Protein AF-A0AB34KBL9-F1 (afdb_monomer_lite)

Radius of gyration: 24.22 Å; chains: 1; bounding box: 70×71×69 Å

Foldseek 3Di:
DDDDDDDDDDPPPPPPPPPPPPDPDPDDPLDLDDLVLPDDLVNQLVVVLVLCVVLVNNVCSDPVNQVCCCPQVVPSHLVVLLCQLVDPSVVVSVQDSVNSVSSNQSSLLVSVLVLLQPQADPVPSHRPSPRSVLSVQCVVVPNSHLQSLLVQAQVCCVSSVHHRVVSNSSNLSSLLSSQLSVLSCLLCVQADPVRDRVRNPPVNVVQVSVQCVVQVHRDLVCLLVDCDTPSDPSVVSVSSNPGPVSVVVVVVVVD

Organism: Prymnesium parvum (NCBI:txid97485)

Secondary structure (DSSP, 8-state):
--------------------------S-----S--TTT--HHHHHHHHHHHHHHTT-GGG-SHHHHHHHHHHH---SHHHHTTTTTSSGGGGGT--HHHHHHHHHHHHHHHHHHHHHHSPBTTTTB---SGGGGHHHHHHTT--SHHHHHT--TTHHHHHTS-HHHHHHHHHHHHHHHHHHHHHHHHHH---TTS--TT-SHHHHHHHHHHHHHTT--SHHHHHH-S--TTS-HHHHHHHHT-HHHHHHHHHH--

pLDDT: mean 81.31, std 21.31, range [26.02, 96.44]

Structure (mmCIF, N/CA/C/O backbone):
data_AF-A0AB34KBL9-F1
#
_entry.id   AF-A0AB34KBL9-F1
#
loop_
_atom_site.group_PDB
_atom_site.id
_atom_site.type_symbol
_atom_site.label_atom_id
_atom_site.label_alt_id
_atom_site.label_comp_id
_atom_site.label_asym_id
_atom_site.label_entity_id
_atom_site.label_seq_id
_atom_site.pdbx_PDB_ins_code
_atom_site.Cartn_x
_atom_site.Cartn_y
_atom_site.Cartn_z
_atom_site.occupancy
_atom_site.B_iso_or_equiv
_atom_site.auth_seq_id
_atom_site.auth_comp_id
_atom_site.auth_asym_id
_atom_site.auth_atom_id
_atom_site.pdbx_PDB_model_num
ATOM 1 N N . MET A 1 1 ? -49.867 -49.743 46.408 1.00 34.78 1 MET A N 1
ATOM 2 C CA . MET A 1 1 ? -48.626 -50.545 46.353 1.00 34.78 1 MET A CA 1
ATOM 3 C C . MET A 1 1 ? -47.794 -50.065 45.177 1.00 34.78 1 MET A C 1
ATOM 5 O O . MET A 1 1 ? -48.334 -49.981 44.088 1.00 34.78 1 MET A O 1
ATOM 9 N N . ARG A 1 2 ? -46.511 -49.794 45.451 1.00 34.84 2 ARG A N 1
ATOM 10 C CA . ARG A 1 2 ? -45.366 -49.676 44.528 1.00 34.84 2 ARG A CA 1
ATOM 11 C C . ARG A 1 2 ? -45.350 -48.498 43.539 1.00 34.84 2 ARG A C 1
ATOM 13 O O . ARG A 1 2 ? -45.859 -48.548 42.431 1.00 34.84 2 ARG A O 1
ATOM 20 N N . THR A 1 3 ? -44.660 -47.469 44.024 1.00 43.50 3 THR A N 1
ATOM 21 C CA . THR A 1 3 ? -43.768 -46.532 43.328 1.00 43.50 3 THR A CA 1
ATOM 22 C C . THR A 1 3 ? -43.028 -47.115 42.122 1.00 43.50 3 THR A C 1
ATOM 24 O O . THR A 1 3 ? -42.559 -48.249 42.204 1.00 43.50 3 THR A O 1
ATOM 27 N N . CYS A 1 4 ? -42.761 -46.276 41.116 1.00 30.84 4 CYS A N 1
ATOM 28 C CA . CYS A 1 4 ? -41.424 -46.181 40.516 1.00 30.84 4 CYS A CA 1
ATOM 29 C C . CYS A 1 4 ? -41.226 -44.855 39.756 1.00 30.84 4 CYS A C 1
ATOM 31 O O . CYS A 1 4 ? -41.792 -44.637 38.690 1.00 30.84 4 CYS A O 1
ATOM 33 N N . SER A 1 5 ? -40.394 -43.995 40.349 1.00 35.19 5 SER A N 1
ATOM 34 C CA . SER A 1 5 ? -39.674 -42.871 39.741 1.00 35.19 5 SER A CA 1
ATOM 35 C C . SER A 1 5 ? -38.776 -43.311 38.586 1.00 35.19 5 SER A C 1
ATOM 37 O O . SER A 1 5 ? -38.038 -44.273 38.766 1.00 35.19 5 SER A O 1
ATOM 39 N N . TRP A 1 6 ? -38.740 -42.537 37.499 1.00 30.77 6 TRP A N 1
ATOM 40 C CA . TRP A 1 6 ? -37.615 -42.435 36.548 1.00 30.77 6 TRP A CA 1
ATOM 41 C C . TRP A 1 6 ? -37.582 -40.979 36.037 1.00 30.77 6 TRP A C 1
ATOM 43 O O . TRP A 1 6 ? -38.491 -40.551 35.338 1.00 30.77 6 TRP A O 1
ATOM 53 N N . VAL A 1 7 ? -36.826 -40.094 36.697 1.00 37.38 7 VAL A N 1
ATOM 54 C CA . VAL A 1 7 ? -35.471 -39.624 36.328 1.00 37.38 7 VAL A CA 1
ATOM 55 C C . VAL A 1 7 ? -35.402 -39.007 34.925 1.00 37.38 7 VAL A C 1
ATOM 57 O O . VAL A 1 7 ? -35.458 -39.701 33.915 1.00 37.38 7 VAL A O 1
ATOM 60 N N . LEU A 1 8 ? -35.240 -37.677 34.919 1.00 33.22 8 LEU A N 1
ATOM 61 C CA . LEU A 1 8 ? -34.829 -36.853 33.786 1.00 33.22 8 LEU A CA 1
ATOM 62 C C . LEU A 1 8 ? -33.490 -37.327 33.207 1.00 33.22 8 LEU A C 1
ATOM 64 O O . LEU A 1 8 ? -32.522 -37.506 33.943 1.00 33.22 8 LEU A O 1
ATOM 68 N N . LEU A 1 9 ? -33.409 -37.365 31.880 1.00 32.12 9 LEU A N 1
ATOM 69 C CA . LEU A 1 9 ? -32.157 -37.279 31.134 1.00 32.12 9 LEU A CA 1
ATOM 70 C C . LEU A 1 9 ? -32.364 -36.255 30.012 1.00 32.12 9 LEU A C 1
ATOM 72 O O . LEU A 1 9 ? -32.797 -36.575 28.909 1.00 32.12 9 LEU A O 1
ATOM 76 N N . LEU A 1 10 ? -32.113 -34.987 30.347 1.00 35.03 10 LEU A N 1
ATOM 77 C CA . LEU A 1 10 ? -31.891 -33.918 29.377 1.00 35.03 10 LEU A CA 1
ATOM 78 C C . LEU A 1 10 ? -30.539 -34.197 28.716 1.00 35.03 10 LEU A C 1
ATOM 80 O O . LEU A 1 10 ? -29.490 -33.932 29.297 1.00 35.03 10 LEU A O 1
ATOM 84 N N . ALA A 1 11 ? -30.568 -34.776 27.519 1.00 32.31 11 ALA A N 1
ATOM 85 C CA . ALA A 1 11 ? -29.409 -34.806 26.647 1.00 32.31 11 ALA A CA 1
ATOM 86 C C . ALA A 1 11 ? -29.200 -33.389 26.096 1.00 32.31 11 ALA A C 1
ATOM 88 O O . ALA A 1 11 ? -29.867 -32.963 25.155 1.00 32.31 11 ALA A O 1
ATOM 89 N N . SER A 1 12 ? -28.292 -32.641 26.717 1.00 33.47 12 SER A N 1
ATOM 90 C CA . SER A 1 12 ? -27.685 -31.451 26.137 1.00 33.47 12 SER A CA 1
ATOM 91 C C . SER A 1 12 ? -26.901 -31.877 24.895 1.00 33.47 12 SER A C 1
ATOM 93 O O . SER A 1 12 ? -25.769 -32.351 24.978 1.00 33.47 12 SER A O 1
ATOM 95 N N . VAL A 1 13 ? -27.523 -31.733 23.723 1.00 32.31 13 VAL A N 1
ATOM 96 C CA . VAL A 1 13 ? -26.808 -31.750 22.447 1.00 32.31 13 VAL A CA 1
ATOM 97 C C . VAL A 1 13 ? -25.932 -30.504 22.438 1.00 32.31 13 VAL A C 1
ATOM 99 O O . VAL A 1 13 ? -26.390 -29.402 22.149 1.00 32.31 13 VAL A O 1
ATOM 102 N N . GLY A 1 14 ? -24.671 -30.684 22.827 1.00 27.73 14 GLY A N 1
ATOM 103 C CA . GLY A 1 14 ? -23.624 -29.715 22.565 1.00 27.73 14 GLY A CA 1
ATOM 104 C C . GLY A 1 14 ? -23.528 -29.541 21.058 1.00 27.73 14 GLY A C 1
ATOM 105 O O . GLY A 1 14 ? -23.047 -30.429 20.353 1.00 27.73 14 GLY A O 1
ATOM 106 N N . ILE A 1 15 ? -24.018 -28.408 20.560 1.00 32.34 15 ILE A N 1
ATOM 107 C CA . ILE A 1 15 ? -23.672 -27.930 19.230 1.00 32.34 15 ILE A CA 1
ATOM 108 C C . ILE A 1 15 ? -22.189 -27.588 19.320 1.00 32.34 15 ILE A C 1
ATOM 110 O O . ILE A 1 15 ? -21.800 -26.513 19.767 1.00 32.34 15 ILE A O 1
ATOM 114 N N . ALA A 1 16 ? -21.350 -28.558 18.965 1.00 29.14 16 ALA A N 1
ATOM 115 C CA . ALA A 1 16 ? -19.968 -28.299 18.634 1.00 29.14 16 ALA A CA 1
ATOM 116 C C . ALA A 1 16 ? -19.994 -27.370 17.419 1.00 29.14 16 ALA A C 1
ATOM 118 O O . ALA A 1 16 ? -20.207 -27.816 16.289 1.00 29.14 16 ALA A O 1
ATOM 119 N N . VAL A 1 17 ? -19.831 -26.071 17.667 1.00 30.00 17 VAL A N 1
ATOM 120 C CA . VAL A 1 17 ? -19.491 -25.098 16.635 1.00 30.00 17 VAL A CA 1
ATOM 121 C C . VAL A 1 17 ? -18.130 -25.534 16.112 1.00 30.00 17 VAL A C 1
ATOM 123 O O . VAL A 1 17 ? -17.086 -25.205 16.675 1.00 30.00 17 VAL A O 1
ATOM 126 N N . LYS A 1 18 ? -18.138 -26.363 15.063 1.00 26.47 18 LYS A N 1
ATOM 127 C CA . LYS A 1 18 ? -16.964 -26.550 14.222 1.00 26.47 18 LYS A CA 1
ATOM 128 C C . LYS A 1 18 ? -16.619 -25.159 13.720 1.00 26.47 18 LYS A C 1
ATOM 130 O O . LYS A 1 18 ? -17.298 -24.650 12.833 1.00 26.47 18 LYS A O 1
ATOM 135 N N . HIS A 1 19 ? -15.591 -24.563 14.317 1.00 27.14 19 HIS A N 1
ATOM 136 C CA . HIS A 1 19 ? -14.862 -23.466 13.714 1.00 27.14 19 HIS A CA 1
ATOM 137 C C . HIS A 1 19 ? -14.397 -23.981 12.359 1.00 27.14 19 HIS A C 1
ATOM 139 O O . HIS A 1 19 ? -13.454 -24.770 12.246 1.00 27.14 19 HIS A O 1
ATOM 145 N N . VAL A 1 20 ? -15.149 -23.619 11.327 1.00 28.84 20 VAL A N 1
ATOM 146 C CA . VAL A 1 20 ? -14.685 -23.715 9.959 1.00 28.84 20 VAL A CA 1
ATOM 147 C C . VAL A 1 20 ? -13.552 -22.704 9.901 1.00 28.84 20 VAL A C 1
ATOM 149 O O . VAL A 1 20 ? -13.797 -21.517 9.736 1.00 28.84 20 VAL A O 1
ATOM 152 N N . ARG A 1 21 ? -12.311 -23.173 10.092 1.00 31.70 21 ARG A N 1
ATOM 153 C CA . ARG A 1 21 ? -11.134 -22.471 9.580 1.00 31.70 21 ARG A CA 1
ATOM 154 C C . ARG A 1 21 ? -11.393 -22.302 8.091 1.00 31.70 21 ARG A C 1
ATOM 156 O O . ARG A 1 21 ? -11.254 -23.262 7.329 1.00 31.70 21 ARG A O 1
ATOM 163 N N . LYS A 1 22 ? -11.897 -21.131 7.704 1.00 32.72 22 LYS A N 1
ATOM 164 C CA . LYS A 1 22 ? -12.059 -20.793 6.300 1.00 32.72 22 LYS A CA 1
ATOM 165 C C . LYS A 1 22 ? -10.672 -20.804 5.678 1.00 32.72 22 LYS A C 1
ATOM 167 O O . LYS A 1 22 ? -9.689 -20.369 6.275 1.00 32.72 22 LYS A O 1
ATOM 172 N N . ALA A 1 23 ? -10.619 -21.419 4.505 1.00 26.88 23 ALA A N 1
ATOM 173 C CA . ALA A 1 23 ? -9.447 -21.449 3.665 1.00 26.88 23 ALA A CA 1
ATOM 174 C C . ALA A 1 23 ? -8.949 -20.017 3.452 1.00 26.88 23 ALA A C 1
ATOM 176 O O . ALA A 1 23 ? -9.753 -19.119 3.205 1.00 26.88 23 ALA A O 1
ATOM 177 N N . LYS A 1 24 ? -7.629 -19.846 3.560 1.00 30.05 24 LYS A N 1
ATOM 178 C CA . LYS A 1 24 ? -6.919 -18.638 3.147 1.00 30.05 24 LYS A CA 1
ATOM 179 C C . LYS A 1 24 ? -7.466 -18.195 1.793 1.00 30.05 24 LYS A C 1
ATOM 181 O O . LYS A 1 24 ? -7.465 -19.000 0.858 1.00 30.05 24 LYS A O 1
ATOM 186 N N . ASN A 1 25 ? -7.915 -16.946 1.698 1.00 26.02 25 ASN A N 1
ATOM 187 C CA . ASN A 1 25 ? -8.066 -16.287 0.411 1.00 26.02 25 ASN A CA 1
ATOM 188 C C . ASN A 1 25 ? -6.751 -16.488 -0.354 1.00 26.02 25 ASN A C 1
ATOM 190 O O . ASN A 1 25 ? -5.689 -16.081 0.101 1.00 26.02 25 ASN A O 1
ATOM 194 N N . THR A 1 26 ? -6.813 -17.168 -1.496 1.00 28.64 26 THR A N 1
ATOM 195 C CA . THR A 1 26 ? -5.703 -17.297 -2.451 1.00 28.64 26 THR A CA 1
ATOM 196 C C . THR A 1 26 ? -5.618 -16.067 -3.360 1.00 28.64 26 THR A C 1
ATOM 198 O O . THR A 1 26 ? -5.235 -16.185 -4.523 1.00 28.64 26 THR A O 1
ATOM 201 N N . GLY A 1 27 ? -6.031 -14.903 -2.852 1.00 26.42 27 GLY A N 1
ATOM 202 C CA . GLY A 1 27 ? -5.688 -13.618 -3.443 1.00 26.42 27 GLY A CA 1
ATOM 203 C C . GLY A 1 27 ? -4.234 -13.339 -3.100 1.00 26.42 27 GLY A C 1
ATOM 204 O O . GLY A 1 27 ? -3.810 -13.590 -1.971 1.00 26.42 27 GLY A O 1
ATOM 205 N N . VAL A 1 28 ? -3.450 -12.911 -4.084 1.00 34.31 28 VAL A N 1
ATOM 206 C CA . VAL A 1 28 ? -2.124 -12.348 -3.820 1.00 34.31 28 VAL A CA 1
ATOM 207 C C . VAL A 1 28 ? -2.338 -11.235 -2.787 1.00 34.31 28 VAL A C 1
ATOM 209 O O . VAL A 1 28 ? -3.186 -10.382 -3.037 1.00 34.31 28 VAL A O 1
ATOM 212 N N . PRO A 1 29 ? -1.692 -11.273 -1.609 1.00 37.59 29 PRO A N 1
ATOM 213 C CA . PRO A 1 29 ? -1.852 -10.202 -0.642 1.00 37.59 29 PRO A CA 1
ATOM 214 C C . PRO A 1 29 ? -1.307 -8.924 -1.281 1.00 37.59 29 PRO A C 1
ATOM 216 O O . PRO A 1 29 ? -0.119 -8.859 -1.608 1.00 37.59 29 PRO A O 1
ATOM 219 N N . VAL A 1 30 ? -2.183 -7.945 -1.511 1.00 39.62 30 VAL A N 1
ATOM 220 C CA . VAL A 1 30 ? -1.791 -6.594 -1.913 1.00 39.62 30 VAL A CA 1
ATOM 221 C C . VAL A 1 30 ? -1.167 -5.961 -0.674 1.00 39.62 30 VAL A C 1
ATOM 223 O O . VAL A 1 30 ? -1.837 -5.448 0.214 1.00 39.62 30 VAL A O 1
ATOM 226 N N . GLN A 1 31 ? 0.141 -6.172 -0.534 1.00 45.41 31 GLN A N 1
ATOM 227 C CA . GLN A 1 31 ? 0.923 -5.674 0.585 1.00 45.41 31 GLN A CA 1
ATOM 228 C C . GLN A 1 31 ? 1.239 -4.200 0.350 1.00 45.41 31 GLN A C 1
ATOM 230 O O . GLN A 1 31 ? 2.117 -3.855 -0.448 1.00 45.41 31 GLN A O 1
ATOM 235 N N . GLY A 1 32 ? 0.554 -3.353 1.124 1.00 39.84 32 GLY A N 1
ATOM 236 C CA . GLY A 1 32 ? 1.103 -2.096 1.609 1.00 39.84 32 GLY A CA 1
ATOM 237 C C . GLY A 1 32 ? 2.524 -2.318 2.133 1.00 39.84 32 GLY A C 1
ATOM 238 O O . GLY A 1 32 ? 2.900 -3.398 2.583 1.00 39.84 32 GLY A O 1
ATOM 239 N N . LEU A 1 33 ? 3.360 -1.310 1.940 1.00 41.78 33 LEU A N 1
ATOM 240 C CA . LEU A 1 33 ? 4.817 -1.374 1.882 1.00 41.78 33 LEU A CA 1
ATOM 241 C C . LEU A 1 33 ? 5.476 -1.579 3.263 1.00 41.78 33 LEU A C 1
ATOM 243 O O . LEU A 1 33 ? 6.330 -0.792 3.663 1.00 41.78 33 LEU A O 1
ATOM 247 N N . HIS A 1 34 ? 5.121 -2.645 3.979 1.00 40.31 34 HIS A N 1
ATOM 248 C CA . HIS A 1 34 ? 6.022 -3.254 4.944 1.00 40.31 34 HIS A CA 1
ATOM 249 C C . HIS A 1 34 ? 6.969 -4.182 4.195 1.00 40.31 34 HIS A C 1
ATOM 251 O O . HIS A 1 34 ? 6.577 -4.950 3.323 1.00 40.31 34 HIS A O 1
ATOM 257 N N . ASP A 1 35 ? 8.255 -4.068 4.497 1.00 40.91 35 ASP A N 1
ATOM 258 C CA . ASP A 1 35 ? 9.280 -5.007 4.069 1.00 40.91 35 ASP A CA 1
ATOM 259 C C . ASP A 1 35 ? 9.216 -6.161 5.093 1.00 40.91 35 ASP A C 1
ATOM 261 O O . ASP A 1 35 ? 9.874 -6.060 6.135 1.00 40.91 35 ASP A O 1
ATOM 265 N N . PRO A 1 36 ? 8.429 -7.247 4.884 1.00 39.62 36 PRO A N 1
ATOM 266 C CA . PRO A 1 36 ? 8.267 -8.315 5.885 1.00 39.62 36 PRO A CA 1
ATOM 267 C C . PRO A 1 36 ? 9.595 -9.022 6.195 1.00 39.62 36 PRO A C 1
ATOM 269 O O . PRO A 1 36 ? 9.693 -9.841 7.104 1.00 39.62 36 PRO A O 1
ATOM 272 N N . ALA A 1 37 ? 10.640 -8.730 5.415 1.00 37.97 37 ALA A N 1
ATOM 273 C CA . ALA A 1 37 ? 11.992 -9.201 5.633 1.00 37.97 37 ALA A CA 1
ATOM 274 C C . ALA A 1 37 ? 12.761 -8.424 6.723 1.00 37.97 37 ALA A C 1
ATOM 276 O O . ALA A 1 37 ? 13.826 -8.897 7.118 1.00 37.97 37 ALA A O 1
ATOM 277 N N . ASN A 1 38 ? 12.277 -7.261 7.187 1.00 40.34 38 ASN A N 1
ATOM 278 C CA . ASN A 1 38 ? 13.014 -6.387 8.114 1.00 40.34 38 ASN A CA 1
ATOM 279 C C . ASN A 1 38 ? 12.218 -5.848 9.305 1.00 40.34 38 ASN A C 1
ATOM 281 O O . ASN A 1 38 ? 12.865 -5.451 10.273 1.00 40.34 38 ASN A O 1
ATOM 285 N N . ALA A 1 39 ? 10.886 -5.834 9.275 1.00 41.62 39 ALA A N 1
ATOM 286 C CA . ALA A 1 39 ? 10.140 -5.471 10.469 1.00 41.62 39 ALA A CA 1
ATOM 287 C C . ALA A 1 39 ? 10.314 -6.573 11.520 1.00 41.62 39 ALA A C 1
ATOM 289 O O . ALA A 1 39 ? 9.810 -7.690 11.387 1.00 41.62 39 ALA A O 1
ATOM 290 N N . SER A 1 40 ? 11.103 -6.296 12.559 1.00 50.44 40 SER A N 1
ATOM 291 C CA . SER A 1 40 ? 10.957 -7.078 13.782 1.00 50.44 40 SER A CA 1
ATOM 292 C C . SER A 1 40 ? 9.546 -6.828 14.319 1.00 50.44 40 SER A C 1
ATOM 294 O O . SER A 1 40 ? 9.100 -5.687 14.212 1.00 50.44 40 SER A O 1
ATOM 296 N N . PRO A 1 41 ? 8.892 -7.810 14.962 1.00 57.12 41 PRO A N 1
ATOM 297 C CA . PRO A 1 41 ? 7.595 -7.608 15.619 1.00 57.12 41 PRO A CA 1
ATOM 298 C C . PRO A 1 41 ? 7.541 -6.329 16.476 1.00 57.12 41 PRO A C 1
ATOM 300 O O . PRO A 1 41 ? 6.517 -5.663 16.559 1.00 57.12 41 PRO A O 1
ATOM 303 N N . ASP A 1 42 ? 8.682 -5.925 17.042 1.00 70.69 42 ASP A N 1
ATOM 304 C CA . ASP A 1 42 ? 8.822 -4.705 17.834 1.00 70.69 42 ASP A CA 1
ATOM 305 C C . ASP A 1 42 ? 8.653 -3.393 17.028 1.00 70.69 42 ASP A C 1
ATOM 307 O O . ASP A 1 42 ? 8.189 -2.402 17.587 1.00 70.69 42 ASP A O 1
ATOM 311 N N . GLU A 1 43 ? 9.011 -3.341 15.738 1.00 75.88 43 GLU A N 1
ATOM 312 C CA . GLU A 1 43 ? 8.905 -2.116 14.920 1.00 75.88 43 GLU A CA 1
ATOM 313 C C . GLU A 1 43 ? 7.457 -1.832 14.507 1.00 75.88 43 GLU A C 1
ATOM 315 O O . GLU A 1 43 ? 7.001 -0.695 14.661 1.00 75.88 43 GLU A O 1
ATOM 320 N N . ASP A 1 44 ? 6.724 -2.857 14.071 1.00 75.25 44 ASP A N 1
ATOM 321 C CA . ASP A 1 44 ? 5.323 -2.739 13.640 1.00 75.25 44 ASP A CA 1
ATOM 322 C C . ASP A 1 44 ? 4.421 -2.412 14.828 1.00 75.25 44 ASP A C 1
ATOM 324 O O . ASP A 1 44 ? 3.615 -1.479 14.779 1.00 75.25 44 ASP A O 1
ATOM 328 N N . GLN A 1 45 ? 4.659 -3.066 15.969 1.00 83.06 45 GLN A N 1
ATOM 329 C CA . GLN A 1 45 ? 3.982 -2.730 17.218 1.00 83.06 45 GLN A CA 1
ATOM 330 C C . GLN A 1 45 ? 4.273 -1.287 17.649 1.00 83.06 45 GLN A C 1
ATOM 332 O O . GLN A 1 45 ? 3.358 -0.560 18.039 1.00 83.06 45 GLN A O 1
ATOM 337 N N . MET A 1 46 ? 5.524 -0.820 17.555 1.00 87.38 46 MET A N 1
ATOM 338 C CA . MET A 1 46 ? 5.866 0.572 17.871 1.00 87.38 46 MET A CA 1
ATOM 339 C C . MET A 1 46 ? 5.234 1.578 16.904 1.00 87.38 46 MET A C 1
ATOM 341 O O . MET A 1 46 ? 4.923 2.708 17.297 1.00 87.38 46 MET A O 1
ATOM 345 N N . ASP A 1 47 ? 5.079 1.220 15.634 1.00 89.31 47 ASP A N 1
ATOM 346 C CA . ASP A 1 47 ? 4.389 2.047 14.653 1.00 89.31 47 ASP A CA 1
ATOM 347 C C . ASP A 1 47 ? 2.886 2.124 14.936 1.00 89.31 47 ASP A C 1
ATOM 349 O O . ASP A 1 47 ? 2.334 3.225 15.011 1.00 89.31 47 ASP A O 1
ATOM 353 N N . MET A 1 48 ? 2.260 0.989 15.250 1.00 90.62 48 MET A N 1
ATOM 354 C CA . MET A 1 48 ? 0.864 0.915 15.670 1.00 90.62 48 MET A CA 1
ATOM 355 C C . MET A 1 48 ? 0.603 1.715 16.957 1.00 90.62 48 MET A C 1
ATOM 357 O O . MET A 1 48 ? -0.351 2.490 17.001 1.00 90.62 48 MET A O 1
ATOM 361 N N . VAL A 1 49 ? 1.477 1.640 17.974 1.00 91.44 49 VAL A N 1
ATOM 362 C CA . VAL A 1 49 ? 1.382 2.503 19.175 1.00 91.44 49 VAL A CA 1
ATOM 363 C C . VAL A 1 49 ? 1.361 3.980 18.779 1.00 91.44 49 VAL A C 1
ATOM 365 O O . VAL A 1 49 ? 0.497 4.733 19.233 1.00 91.44 49 VAL A O 1
ATOM 368 N N . ARG A 1 50 ? 2.311 4.415 17.939 1.00 92.69 50 ARG A N 1
ATOM 369 C CA . ARG A 1 50 ? 2.413 5.821 17.515 1.00 92.69 50 ARG A CA 1
ATOM 370 C C . ARG A 1 50 ? 1.170 6.267 16.753 1.00 92.69 50 ARG A C 1
ATOM 372 O O . ARG A 1 50 ? 0.680 7.364 17.017 1.00 92.69 50 ARG A O 1
ATOM 379 N N . PHE A 1 51 ? 0.652 5.421 15.868 1.00 94.88 51 PHE A N 1
ATOM 380 C CA . PHE A 1 51 ? -0.594 5.657 15.146 1.00 94.88 51 PHE A CA 1
ATOM 381 C C . PHE A 1 51 ? -1.780 5.819 16.106 1.00 94.88 51 PHE A C 1
ATOM 383 O O . PHE A 1 51 ? -2.449 6.854 16.089 1.00 94.88 51 PHE A O 1
ATOM 390 N N . LEU A 1 52 ? -1.998 4.859 17.009 1.00 94.69 52 LEU A N 1
ATOM 391 C CA . LEU A 1 52 ? -3.109 4.905 17.963 1.00 94.69 52 LEU A CA 1
ATOM 392 C C . LEU A 1 52 ? -3.044 6.167 18.835 1.00 94.69 52 LEU A C 1
ATOM 394 O O . LEU A 1 52 ? -4.051 6.852 19.018 1.00 94.69 52 LEU A O 1
ATOM 398 N N . MET A 1 53 ? -1.853 6.541 19.309 1.00 93.75 53 MET A N 1
ATOM 399 C CA . MET A 1 53 ? -1.674 7.780 20.068 1.00 93.75 53 MET A CA 1
ATOM 400 C C . MET A 1 53 ? -1.962 9.037 19.238 1.00 93.75 53 MET A C 1
ATOM 402 O O . MET A 1 53 ? -2.637 9.945 19.716 1.00 93.75 53 MET A O 1
ATOM 406 N N . ALA A 1 54 ? -1.468 9.109 18.001 1.00 93.62 54 ALA A N 1
ATOM 407 C CA . ALA A 1 54 ? -1.642 10.281 17.142 1.00 93.62 54 ALA A CA 1
ATOM 408 C C . ALA A 1 54 ? -3.108 10.527 16.746 1.00 93.62 54 ALA A C 1
ATOM 410 O O . ALA A 1 54 ? -3.494 11.669 16.494 1.00 93.62 54 ALA A O 1
ATOM 411 N N . HIS A 1 55 ? -3.921 9.469 16.714 1.00 93.81 55 HIS A N 1
ATOM 412 C CA . HIS A 1 55 ? -5.312 9.511 16.265 1.00 93.81 55 HIS A CA 1
ATOM 413 C C . HIS A 1 55 ? -6.351 9.497 17.405 1.00 93.81 55 HIS A C 1
ATOM 415 O O . HIS A 1 55 ? -7.550 9.404 17.137 1.00 93.81 55 HIS A O 1
ATOM 421 N N . GLY A 1 56 ? -5.924 9.662 18.665 1.00 93.00 56 GLY A N 1
ATOM 422 C CA . GLY A 1 56 ? -6.827 9.775 19.822 1.00 93.00 56 GLY A CA 1
ATOM 423 C C . GLY A 1 56 ? -7.402 8.436 20.296 1.00 93.00 56 GLY A C 1
ATOM 424 O O . GLY A 1 56 ? -8.533 8.372 20.783 1.00 93.00 56 GLY A O 1
ATOM 425 N N . PHE A 1 57 ? -6.639 7.362 20.093 1.00 93.62 57 PHE A N 1
ATOM 426 C CA . PHE A 1 57 ? -6.927 5.994 20.513 1.00 93.62 57 PHE A CA 1
ATOM 427 C C . PHE A 1 57 ? -5.962 5.554 21.627 1.00 93.62 57 PHE A C 1
ATOM 429 O O . PHE A 1 57 ? -5.578 4.388 21.707 1.00 93.62 57 PHE A O 1
ATOM 436 N N . GLU A 1 58 ? -5.548 6.476 22.506 1.00 92.88 58 GLU A N 1
ATOM 437 C CA . GLU A 1 58 ? -4.506 6.234 23.514 1.00 92.88 58 GLU A CA 1
ATOM 438 C C . GLU A 1 58 ? -4.856 5.080 24.463 1.00 92.88 58 GLU A C 1
ATOM 440 O O . GLU A 1 58 ? -3.968 4.403 24.976 1.00 92.88 58 GLU A O 1
ATOM 445 N N . THR A 1 59 ? -6.149 4.816 24.672 1.00 90.56 59 THR A N 1
ATOM 446 C CA . THR A 1 59 ? -6.638 3.694 25.485 1.00 90.56 59 THR A CA 1
ATOM 447 C C . THR A 1 59 ? -6.301 2.323 24.902 1.00 90.56 59 THR A C 1
ATOM 449 O O . THR A 1 59 ? -6.276 1.350 25.649 1.00 90.56 59 THR A O 1
ATOM 452 N N . PHE A 1 60 ? -6.048 2.246 23.595 1.00 90.00 60 PHE A N 1
ATOM 453 C CA . PHE A 1 60 ? -5.688 1.023 22.873 1.00 90.00 60 PHE A CA 1
ATOM 454 C C . PHE A 1 60 ? -4.180 0.928 22.598 1.00 90.00 60 PHE A C 1
ATOM 456 O O . PHE A 1 60 ? -3.698 -0.105 22.152 1.00 90.00 60 PHE A O 1
ATOM 463 N N . ALA A 1 61 ? -3.412 1.979 22.899 1.00 90.06 61 ALA A N 1
ATOM 464 C CA . ALA A 1 61 ? -1.976 2.060 22.628 1.00 90.06 61 ALA A CA 1
ATOM 465 C C . ALA A 1 61 ? -1.101 1.398 23.716 1.00 90.06 61 ALA A C 1
ATOM 467 O O . ALA A 1 61 ? 0.060 1.771 23.897 1.00 90.06 61 ALA A O 1
ATOM 468 N N . THR A 1 62 ? -1.652 0.454 24.488 1.00 89.00 62 THR A N 1
ATOM 469 C CA . THR A 1 62 ? -0.900 -0.276 25.519 1.00 89.00 62 THR A CA 1
ATOM 470 C C . THR A 1 62 ? -0.309 -1.559 24.950 1.00 89.00 62 THR A C 1
ATOM 472 O O . THR A 1 62 ? -0.876 -2.171 24.044 1.00 89.00 62 THR A O 1
ATOM 475 N N . LYS A 1 63 ? 0.818 -2.002 25.516 1.00 87.81 63 LYS A N 1
ATOM 476 C CA . LYS A 1 63 ? 1.494 -3.238 25.099 1.00 87.81 63 LYS A CA 1
ATOM 477 C C . LYS A 1 63 ? 0.561 -4.442 25.208 1.00 87.81 63 LYS A C 1
ATOM 479 O O . LYS A 1 63 ? 0.447 -5.216 24.272 1.00 87.81 63 LYS A O 1
ATOM 484 N N . GLU A 1 64 ? -0.169 -4.539 26.316 1.00 88.50 64 GLU A N 1
ATOM 485 C CA . GLU A 1 64 ? -1.105 -5.633 26.575 1.00 88.50 64 GLU A CA 1
ATOM 486 C C . GLU A 1 64 ? -2.294 -5.637 25.606 1.00 88.50 64 GLU A C 1
ATOM 488 O O . GLU A 1 64 ? -2.870 -6.688 25.348 1.00 88.50 64 GLU A O 1
ATOM 493 N N . PHE A 1 65 ? -2.709 -4.473 25.097 1.00 90.06 65 PHE A N 1
ATOM 494 C CA . PHE A 1 65 ? -3.801 -4.402 24.129 1.00 90.06 65 PHE A CA 1
ATOM 495 C C . PHE A 1 65 ? -3.329 -4.802 22.731 1.00 90.06 65 PHE A C 1
ATOM 497 O O . PHE A 1 65 ? -4.012 -5.561 22.052 1.00 90.06 65 PHE A O 1
ATOM 504 N N . ILE A 1 66 ? -2.143 -4.341 22.336 1.00 89.50 66 ILE A N 1
ATOM 505 C CA . ILE A 1 66 ? -1.518 -4.690 21.057 1.00 89.50 66 ILE A CA 1
ATOM 506 C C . ILE A 1 66 ? -1.193 -6.182 20.976 1.00 89.50 66 ILE A C 1
ATOM 508 O O . ILE A 1 66 ? -1.495 -6.805 19.968 1.00 89.50 66 ILE A O 1
ATOM 512 N N . GLU A 1 67 ? -0.671 -6.777 22.051 1.00 88.94 67 GLU A N 1
ATOM 513 C CA . GLU A 1 67 ? -0.447 -8.228 22.111 1.00 88.94 67 GLU A CA 1
ATOM 514 C C . GLU A 1 67 ? -1.751 -9.008 21.900 1.00 88.94 67 GLU A C 1
ATOM 516 O O . GLU A 1 67 ? -1.753 -10.028 21.226 1.00 88.94 67 GLU A O 1
ATOM 521 N N . ARG A 1 68 ? -2.884 -8.507 22.408 1.00 89.50 68 ARG A N 1
ATOM 522 C CA . ARG A 1 68 ? -4.192 -9.136 22.179 1.00 89.50 68 ARG A CA 1
ATOM 523 C C . ARG A 1 68 ? -4.737 -8.919 20.771 1.00 89.50 68 ARG A C 1
ATOM 525 O O . ARG A 1 68 ? -5.455 -9.784 20.288 1.00 89.50 68 ARG A O 1
ATOM 532 N N . LEU A 1 69 ? -4.444 -7.789 20.125 1.00 88.94 69 LEU A N 1
ATOM 533 C CA . LEU A 1 69 ? -4.794 -7.583 18.715 1.00 88.94 69 LEU A CA 1
ATOM 534 C C . LEU A 1 69 ? -4.107 -8.635 17.833 1.00 88.94 69 LEU A C 1
ATOM 536 O O . LEU A 1 69 ? -4.773 -9.255 17.006 1.00 88.94 69 LEU A O 1
ATOM 540 N N . ASP A 1 70 ? -2.825 -8.893 18.076 1.00 88.75 70 ASP A N 1
ATOM 541 C CA . ASP A 1 70 ? -2.055 -9.923 17.374 1.00 88.75 70 ASP A CA 1
ATOM 542 C C . ASP A 1 70 ? -2.549 -11.338 17.745 1.00 88.75 70 ASP A C 1
ATOM 544 O O . ASP A 1 70 ? -3.026 -12.087 16.892 1.00 88.75 70 ASP A O 1
ATOM 548 N N . ASP A 1 71 ? -2.567 -11.683 19.036 1.00 88.56 71 ASP A N 1
ATOM 549 C CA . ASP A 1 71 ? -2.892 -13.041 19.494 1.00 88.56 71 ASP A CA 1
ATOM 550 C C . ASP A 1 71 ? -4.346 -13.461 19.206 1.00 88.56 71 ASP A C 1
ATOM 552 O O . ASP A 1 71 ? -4.595 -14.609 18.814 1.00 88.56 71 ASP A O 1
ATOM 556 N N . ASP A 1 72 ? -5.316 -12.565 19.435 1.00 87.88 72 ASP A N 1
ATOM 557 C CA . ASP A 1 72 ? -6.742 -12.898 19.347 1.00 87.88 72 ASP A CA 1
ATOM 558 C C . ASP A 1 72 ? -7.307 -12.637 17.939 1.00 87.88 72 ASP A C 1
ATOM 560 O O . ASP A 1 72 ? -8.191 -13.381 17.505 1.00 87.88 72 ASP A O 1
ATOM 564 N N . LEU A 1 73 ? -6.818 -11.608 17.227 1.00 87.75 73 LEU A N 1
ATOM 565 C CA . LEU A 1 73 ? -7.370 -11.165 15.935 1.00 87.75 73 LEU A CA 1
ATOM 566 C C . LEU A 1 73 ? -6.400 -11.277 14.753 1.00 87.75 73 LEU A C 1
ATOM 568 O O . LEU A 1 73 ? -6.825 -11.035 13.625 1.00 87.75 73 LEU A O 1
ATOM 572 N N . ALA A 1 74 ? -5.137 -11.655 14.981 1.00 88.75 74 ALA A N 1
ATOM 573 C CA . ALA A 1 74 ? -4.076 -11.613 13.972 1.00 88.75 74 ALA A CA 1
ATOM 574 C C . ALA A 1 74 ? -3.923 -10.225 13.322 1.00 88.75 74 ALA A C 1
ATOM 576 O O . ALA A 1 74 ? -3.666 -10.126 12.126 1.00 88.75 74 ALA A O 1
ATOM 577 N N . ILE A 1 75 ? -4.128 -9.168 14.113 1.00 87.81 75 ILE A N 1
ATOM 578 C CA . ILE A 1 75 ? -3.906 -7.775 13.723 1.00 87.81 75 ILE A CA 1
ATOM 579 C C . ILE A 1 75 ? -2.549 -7.360 14.286 1.00 87.81 75 ILE A C 1
ATOM 581 O O . ILE A 1 75 ? -2.437 -7.049 15.475 1.00 87.81 75 ILE A O 1
ATOM 585 N N . ASP A 1 76 ? -1.525 -7.349 13.436 1.00 87.88 76 ASP A N 1
ATOM 586 C CA . ASP A 1 76 ? -0.152 -7.002 13.820 1.00 87.88 76 ASP A CA 1
ATOM 587 C C . ASP A 1 76 ? 0.335 -5.680 13.197 1.00 87.88 76 ASP A C 1
ATOM 589 O O . ASP A 1 76 ? 1.370 -5.146 13.606 1.00 87.88 76 ASP A O 1
ATOM 593 N N . SER A 1 77 ? -0.456 -5.086 12.296 1.00 90.12 77 SER A N 1
ATOM 594 C CA . SER A 1 77 ? -0.093 -3.887 11.540 1.00 90.12 77 SER A CA 1
ATOM 595 C C . SER A 1 77 ? -1.230 -2.857 11.411 1.00 90.12 77 SER A C 1
ATOM 597 O O . SER A 1 77 ? -2.404 -3.124 11.678 1.00 90.12 77 SER A O 1
ATOM 599 N N . ILE A 1 78 ? -0.890 -1.637 10.967 1.00 91.50 78 ILE A N 1
ATOM 600 C CA . ILE A 1 78 ? -1.889 -0.608 10.608 1.00 91.50 78 ILE A CA 1
ATOM 601 C C . ILE A 1 78 ? -2.688 -1.031 9.366 1.00 91.50 78 ILE A C 1
ATOM 603 O O . ILE A 1 78 ? -3.856 -0.661 9.249 1.00 91.50 78 ILE A O 1
ATOM 607 N N . ASP A 1 79 ? -2.083 -1.820 8.474 1.00 89.25 79 ASP A N 1
ATOM 608 C CA . ASP A 1 79 ? -2.758 -2.376 7.301 1.00 89.25 79 ASP A CA 1
ATOM 609 C C . ASP A 1 79 ? -3.944 -3.259 7.726 1.00 89.25 79 ASP A C 1
ATOM 611 O O . ASP A 1 79 ? -5.061 -3.070 7.247 1.00 89.25 79 ASP A O 1
ATOM 615 N N . ASP A 1 80 ? -3.760 -4.131 8.720 1.00 90.25 80 ASP A N 1
ATOM 616 C CA . ASP A 1 80 ? -4.847 -4.984 9.223 1.00 90.25 80 ASP A CA 1
ATOM 617 C C . ASP A 1 80 ? -5.935 -4.178 9.947 1.00 90.25 80 ASP A C 1
ATOM 619 O O . ASP A 1 80 ? -7.131 -4.469 9.834 1.00 90.25 80 ASP A O 1
ATOM 623 N N . LEU A 1 81 ? -5.544 -3.108 10.652 1.00 91.75 81 LEU A N 1
ATOM 624 C CA . LEU A 1 81 ? -6.491 -2.199 11.304 1.00 91.75 81 LEU A CA 1
ATOM 625 C C . LEU A 1 81 ? -7.443 -1.528 10.305 1.00 91.75 81 LEU A C 1
ATOM 627 O O . LEU A 1 81 ? -8.570 -1.201 10.685 1.00 91.75 81 LEU A O 1
ATOM 631 N N . ALA A 1 82 ? -7.042 -1.352 9.042 1.00 91.38 82 ALA A N 1
ATOM 632 C CA . ALA A 1 82 ? -7.911 -0.804 8.001 1.00 91.38 82 ALA A CA 1
ATOM 633 C C . ALA A 1 82 ? -9.171 -1.656 7.785 1.00 91.38 82 ALA A C 1
ATOM 635 O O . ALA A 1 82 ? -10.214 -1.105 7.437 1.00 91.38 82 ALA A O 1
ATOM 636 N N . SER A 1 83 ? -9.116 -2.954 8.095 1.00 90.12 83 SER A N 1
ATOM 637 C CA . SER A 1 83 ? -10.220 -3.905 7.906 1.00 90.12 83 SER A CA 1
ATOM 638 C C . SER A 1 83 ? -10.875 -4.353 9.222 1.00 90.12 83 SER A C 1
ATOM 640 O O . SER A 1 83 ? -11.754 -5.210 9.218 1.00 90.12 83 SER A O 1
ATOM 642 N N . ILE A 1 84 ? -10.511 -3.762 10.372 1.00 91.50 84 ILE A N 1
ATOM 643 C CA . ILE A 1 84 ? -10.966 -4.224 11.703 1.00 91.50 84 ILE A CA 1
ATOM 644 C C . ILE A 1 84 ? -12.495 -4.253 11.874 1.00 91.50 84 ILE A C 1
ATOM 646 O O . ILE A 1 84 ? -13.024 -5.022 12.677 1.00 91.50 84 ILE A O 1
ATOM 650 N N . GLN A 1 85 ? -13.213 -3.399 11.141 1.00 90.25 85 GLN A N 1
ATOM 651 C CA . GLN A 1 85 ? -14.672 -3.298 11.204 1.00 90.25 85 GLN A CA 1
ATOM 652 C C . GLN A 1 85 ? -15.404 -4.355 10.363 1.00 90.25 85 GLN A C 1
ATOM 654 O O . GLN A 1 85 ? -16.619 -4.485 10.491 1.00 90.25 85 GLN A O 1
ATOM 659 N N . GLU A 1 86 ? -14.699 -5.078 9.487 1.00 87.50 86 GLU A N 1
ATOM 660 C CA . GLU A 1 86 ? -15.310 -6.056 8.578 1.00 87.50 86 GLU A CA 1
ATOM 661 C C . GLU A 1 86 ? -15.743 -7.342 9.292 1.00 87.50 86 GLU A C 1
ATOM 663 O O . GLU A 1 86 ? -16.694 -8.001 8.861 1.00 87.50 86 GLU A O 1
ATOM 668 N N . ASP A 1 87 ? -15.080 -7.678 10.400 1.00 83.06 87 ASP A N 1
ATOM 669 C CA . ASP A 1 87 ? -15.466 -8.772 11.292 1.00 83.06 87 ASP A CA 1
ATOM 670 C C . ASP A 1 87 ? -15.964 -8.225 12.634 1.00 83.06 87 ASP A C 1
ATOM 672 O O . ASP A 1 87 ? -15.682 -7.096 13.010 1.00 83.06 87 ASP A O 1
ATOM 676 N N . THR A 1 88 ? -16.701 -9.037 13.381 1.00 87.69 88 THR A N 1
ATOM 677 C CA . THR A 1 88 ? -17.209 -8.757 14.728 1.00 87.69 88 THR A CA 1
ATOM 678 C C . THR A 1 88 ? -16.248 -9.165 15.844 1.00 87.69 88 THR A C 1
ATOM 680 O O . THR A 1 88 ? -16.513 -8.874 17.011 1.00 87.69 88 THR A O 1
ATOM 683 N N . ASP A 1 89 ? -15.127 -9.815 15.524 1.00 88.25 89 ASP A N 1
ATOM 684 C CA . ASP A 1 89 ? -14.192 -10.323 16.533 1.00 88.25 89 ASP A CA 1
ATOM 685 C C . ASP A 1 89 ? -13.571 -9.198 17.391 1.00 88.25 89 ASP A C 1
ATOM 687 O O . ASP A 1 89 ? -13.286 -9.407 18.575 1.00 88.25 89 ASP A O 1
ATOM 691 N N . HIS A 1 90 ? -13.497 -7.963 16.875 1.00 88.88 90 HIS A N 1
ATOM 692 C CA . HIS A 1 90 ? -13.088 -6.768 17.629 1.00 88.88 90 HIS A CA 1
ATOM 693 C C . HIS A 1 90 ? -13.961 -6.494 18.870 1.00 88.88 90 HIS A C 1
ATOM 695 O O . HIS A 1 90 ? -13.478 -5.942 19.866 1.00 88.88 90 HIS A O 1
ATOM 701 N N . LEU A 1 91 ? -15.224 -6.942 18.867 1.00 90.94 91 LEU A N 1
ATOM 702 C CA . LEU A 1 91 ? -16.124 -6.830 20.018 1.00 90.94 91 LEU A CA 1
ATOM 703 C C . LEU A 1 91 ? -15.601 -7.619 21.227 1.00 90.94 91 LEU A C 1
ATOM 705 O O . LEU A 1 91 ? -15.800 -7.205 22.371 1.00 90.94 91 LEU A O 1
ATOM 709 N N . SER A 1 92 ? -14.900 -8.735 20.996 1.00 88.44 92 SER A N 1
ATOM 710 C CA . SER A 1 92 ? -14.306 -9.559 22.060 1.00 88.44 92 SER A CA 1
ATOM 711 C C . SER A 1 92 ? -13.151 -8.851 22.783 1.00 88.44 92 SER A C 1
ATOM 713 O O . SER A 1 92 ? -12.898 -9.097 23.968 1.00 88.44 92 SER A O 1
ATOM 715 N N . LEU A 1 93 ? -12.504 -7.898 22.104 1.00 88.50 93 LEU A N 1
ATOM 716 C CA . LEU A 1 93 ? -11.476 -7.033 22.674 1.00 88.50 93 LEU A CA 1
ATOM 717 C C . LEU A 1 93 ? -12.050 -5.800 23.385 1.00 88.50 93 LEU A C 1
ATOM 719 O O . LEU A 1 93 ? -11.297 -5.038 23.991 1.00 88.50 93 LEU A O 1
ATOM 723 N N . GLY A 1 94 ? -13.374 -5.619 23.370 1.00 89.50 94 GLY A N 1
ATOM 724 C CA . GLY A 1 94 ? -14.038 -4.456 23.956 1.00 89.50 94 GLY A CA 1
ATOM 725 C C . GLY A 1 94 ? -13.994 -3.210 23.068 1.00 89.50 94 GLY A C 1
ATOM 726 O O . GLY A 1 94 ? -14.286 -2.116 23.550 1.00 89.50 94 GLY A O 1
ATOM 727 N N . ILE A 1 95 ? -13.649 -3.361 21.787 1.00 92.81 95 ILE A N 1
ATOM 728 C CA . ILE A 1 95 ? -13.783 -2.304 20.783 1.00 92.81 95 ILE A CA 1
ATOM 729 C C . ILE A 1 95 ? -15.255 -2.286 20.361 1.00 92.81 95 ILE A C 1
ATOM 731 O O . ILE A 1 95 ? -15.797 -3.320 19.994 1.00 92.81 95 ILE A O 1
ATOM 735 N N . SER A 1 96 ? -15.937 -1.143 20.447 1.00 95.25 96 SER A N 1
ATOM 736 C CA . SER A 1 96 ? -17.309 -1.031 19.927 1.00 95.25 96 SER A CA 1
ATOM 737 C C . SER A 1 96 ? -17.309 -0.926 18.401 1.00 95.25 96 SER A C 1
ATOM 739 O O . SER A 1 96 ? -16.336 -0.432 17.840 1.00 95.25 96 SER A O 1
ATOM 741 N N . GLU A 1 97 ? -18.418 -1.271 17.739 1.00 95.38 97 GLU A N 1
ATOM 742 C CA . GLU A 1 97 ? -18.572 -1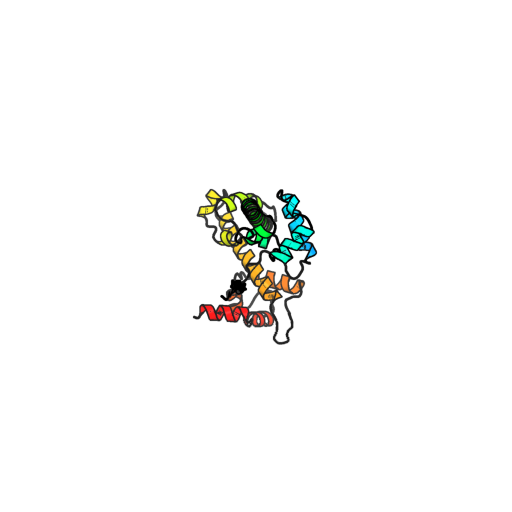.099 16.280 1.00 95.38 97 GLU A CA 1
ATOM 743 C C . GLU A 1 97 ? -18.248 0.338 15.832 1.00 95.38 97 GLU A C 1
ATOM 745 O O . GLU A 1 97 ? -17.512 0.554 14.875 1.00 95.38 97 GLU A O 1
ATOM 750 N N . GLU A 1 98 ? -18.722 1.343 16.578 1.00 95.75 98 GLU A N 1
ATOM 751 C CA . GLU A 1 98 ? -18.419 2.755 16.308 1.00 95.75 98 GLU A CA 1
ATOM 752 C C . GLU A 1 98 ? -16.914 3.056 16.411 1.00 95.75 98 GLU A C 1
ATOM 754 O O . GLU A 1 98 ? -16.362 3.816 15.614 1.00 95.75 98 GLU A O 1
ATOM 759 N N . THR A 1 99 ? -16.235 2.459 17.394 1.00 95.31 99 THR A N 1
ATOM 760 C CA . THR A 1 99 ? -14.791 2.639 17.576 1.00 95.31 99 THR A CA 1
ATOM 761 C C . THR A 1 99 ? -14.014 1.926 16.476 1.00 95.31 99 THR A C 1
ATOM 763 O O . THR A 1 99 ? -13.088 2.517 15.930 1.00 95.31 99 THR A O 1
ATOM 766 N N . ALA A 1 100 ? -14.409 0.702 16.118 1.00 94.88 100 ALA A N 1
ATOM 767 C CA . ALA A 1 100 ? -13.807 -0.073 15.040 1.00 94.88 100 ALA A CA 1
ATOM 768 C C . ALA A 1 100 ? -13.935 0.652 13.696 1.00 94.88 100 ALA A C 1
ATOM 770 O O . ALA A 1 100 ? -12.942 0.790 12.989 1.00 94.88 100 ALA A O 1
ATOM 771 N N . ALA A 1 101 ? -15.107 1.217 13.392 1.00 95.75 101 ALA A N 1
ATOM 772 C CA . ALA A 1 101 ? -15.314 2.013 12.185 1.00 95.75 101 ALA A CA 1
ATOM 773 C C . ALA A 1 101 ? -14.403 3.249 12.148 1.00 95.75 101 ALA A C 1
ATOM 775 O O . ALA A 1 101 ? -13.719 3.501 11.159 1.00 95.75 101 ALA A O 1
ATOM 776 N N . ARG A 1 102 ? -14.324 4.009 13.249 1.00 96.38 102 ARG A N 1
ATOM 777 C CA . ARG A 1 102 ? -13.424 5.173 13.336 1.00 96.38 102 ARG A CA 1
ATOM 778 C C . ARG A 1 102 ? -11.953 4.790 13.196 1.00 96.38 102 ARG A C 1
ATOM 780 O O . ARG A 1 102 ? -11.183 5.562 12.629 1.00 96.38 102 ARG A O 1
ATOM 787 N N . LEU A 1 103 ? -11.569 3.644 13.748 1.00 95.19 103 LEU A N 1
ATOM 788 C CA . LEU A 1 103 ? -10.203 3.148 13.716 1.00 95.19 103 LEU A CA 1
ATOM 789 C C . LEU A 1 103 ? -9.823 2.662 12.310 1.00 95.19 103 LEU A C 1
ATOM 791 O O . LEU A 1 103 ? -8.770 3.053 11.815 1.00 95.19 103 LEU A O 1
ATOM 795 N N . SER A 1 104 ? -10.720 1.934 11.640 1.00 95.00 104 SER A N 1
ATOM 796 C CA . SER A 1 104 ? -10.595 1.541 10.230 1.00 95.00 104 SER A CA 1
ATOM 797 C C . SER A 1 104 ? -10.435 2.761 9.317 1.00 95.00 104 SER A C 1
ATOM 799 O O . SER A 1 104 ? -9.447 2.848 8.592 1.00 95.00 104 SER A O 1
ATOM 801 N N . ILE A 1 105 ? -11.307 3.772 9.438 1.00 95.94 105 ILE A N 1
ATOM 802 C CA . ILE A 1 105 ? -11.204 5.023 8.661 1.00 95.94 105 ILE A CA 1
ATOM 803 C C . ILE A 1 105 ? -9.858 5.722 8.911 1.00 95.94 105 ILE A C 1
ATOM 805 O O . ILE A 1 105 ? -9.223 6.227 7.984 1.00 95.94 105 ILE A O 1
ATOM 809 N N . ALA A 1 106 ? -9.416 5.792 10.170 1.00 96.38 106 ALA A N 1
ATOM 810 C CA . ALA A 1 106 ? -8.145 6.420 10.513 1.00 96.38 106 ALA A CA 1
ATOM 811 C C . ALA A 1 106 ? -6.953 5.664 9.909 1.00 96.38 106 ALA A C 1
ATOM 813 O O . ALA A 1 106 ? -6.033 6.312 9.407 1.00 96.38 106 ALA A O 1
ATOM 814 N N . ALA A 1 107 ? -6.989 4.329 9.931 1.00 95.38 107 ALA A N 1
ATOM 815 C CA . ALA A 1 107 ? -5.957 3.474 9.360 1.00 95.38 107 ALA A CA 1
ATOM 816 C C . ALA A 1 107 ? -5.905 3.637 7.837 1.00 95.38 107 ALA A C 1
ATOM 818 O O . ALA A 1 107 ? -4.864 4.022 7.317 1.00 95.38 107 ALA A O 1
ATOM 819 N N . GLN A 1 108 ? -7.037 3.513 7.138 1.00 95.06 108 GLN A N 1
ATOM 820 C CA . GLN A 1 108 ? -7.137 3.747 5.690 1.00 95.06 108 GLN A CA 1
ATOM 821 C C . GLN A 1 108 ? -6.554 5.112 5.283 1.00 95.06 108 GLN A C 1
ATOM 823 O O . GLN A 1 108 ? -5.684 5.208 4.416 1.00 95.06 108 GLN A O 1
ATOM 828 N N . LYS A 1 109 ? -6.939 6.189 5.984 1.00 96.00 109 LYS A N 1
ATOM 829 C CA . LYS A 1 109 ? -6.390 7.533 5.736 1.00 96.00 109 LYS A CA 1
ATOM 830 C C . LYS A 1 109 ? -4.888 7.633 6.004 1.00 96.00 109 LYS A C 1
ATOM 832 O O . LYS A 1 109 ? -4.210 8.422 5.347 1.00 96.00 109 LYS A O 1
ATOM 837 N N . GLU A 1 110 ? -4.361 6.901 6.979 1.00 95.12 110 GLU A N 1
ATOM 838 C CA . GLU A 1 110 ? -2.924 6.865 7.255 1.00 95.12 110 GLU A CA 1
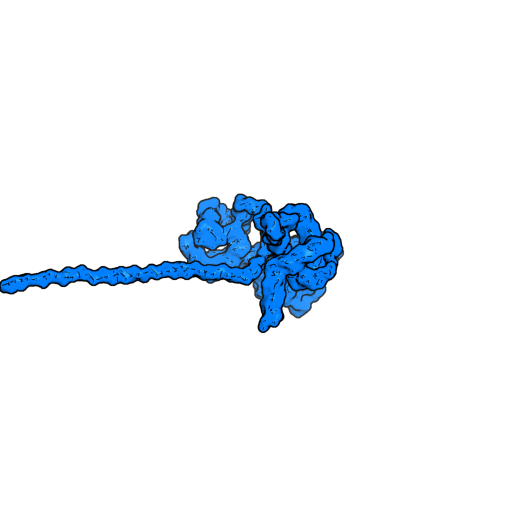ATOM 839 C C . GLU A 1 110 ? -2.151 6.116 6.163 1.00 95.12 110 GLU A C 1
ATOM 841 O O . GLU A 1 110 ? -1.115 6.610 5.719 1.00 95.12 110 GLU A O 1
ATOM 846 N N . LEU A 1 111 ? -2.677 5.002 5.654 1.00 93.00 111 LEU A N 1
ATOM 847 C CA . LEU A 1 111 ? -2.073 4.261 4.541 1.00 93.00 111 LEU A CA 1
ATOM 848 C C . LEU A 1 111 ? -2.031 5.103 3.264 1.00 93.00 111 LEU A C 1
ATOM 850 O O . LEU A 1 111 ? -0.965 5.271 2.664 1.00 93.00 111 LEU A O 1
ATOM 854 N N . LEU A 1 112 ? -3.148 5.755 2.927 1.00 94.38 112 LEU A N 1
ATOM 855 C CA . LEU A 1 112 ? -3.208 6.737 1.843 1.00 94.38 112 LEU A CA 1
ATOM 856 C C . LEU A 1 112 ? -2.187 7.861 2.041 1.00 94.38 112 LEU A C 1
ATOM 858 O O . LEU A 1 112 ? -1.468 8.239 1.114 1.00 94.38 112 LEU A O 1
ATOM 862 N N . ARG A 1 113 ? -2.081 8.406 3.259 1.00 94.50 113 ARG A N 1
ATOM 863 C CA . ARG A 1 113 ? -1.121 9.472 3.573 1.00 94.50 113 ARG A CA 1
ATOM 864 C C . ARG A 1 113 ? 0.315 9.018 3.356 1.00 94.50 113 ARG A C 1
ATOM 866 O O . ARG A 1 113 ? 1.101 9.795 2.806 1.00 94.50 113 ARG A O 1
ATOM 873 N N . ARG A 1 114 ? 0.666 7.806 3.791 1.00 91.94 114 ARG A N 1
ATOM 874 C CA . ARG A 1 114 ? 2.002 7.222 3.612 1.00 91.94 114 ARG A CA 1
ATOM 875 C C . ARG A 1 114 ? 2.333 7.115 2.137 1.00 91.94 114 ARG A C 1
ATOM 877 O O . ARG A 1 114 ? 3.332 7.697 1.722 1.00 91.94 114 ARG A O 1
ATOM 884 N N . PHE A 1 115 ? 1.455 6.494 1.352 1.00 92.94 115 PHE A N 1
ATOM 885 C CA . PHE A 1 115 ? 1.593 6.400 -0.098 1.00 92.94 115 PHE A CA 1
ATOM 886 C C . PHE A 1 115 ? 1.809 7.781 -0.736 1.00 92.94 115 PHE A C 1
ATOM 888 O O . PHE A 1 115 ? 2.869 8.041 -1.307 1.00 92.94 115 PHE A O 1
ATOM 895 N N . LEU A 1 116 ? 0.875 8.717 -0.540 1.00 93.88 116 LEU A N 1
ATOM 896 C CA . LEU A 1 116 ? 0.919 10.053 -1.148 1.00 93.88 116 LEU A CA 1
ATOM 897 C C . LEU A 1 116 ? 2.139 10.881 -0.716 1.00 93.88 116 LEU A C 1
ATOM 899 O O . LEU A 1 116 ? 2.583 11.762 -1.454 1.00 93.88 116 LEU A O 1
ATOM 903 N N . SER A 1 117 ? 2.689 10.623 0.473 1.00 91.19 117 SER A N 1
ATOM 904 C CA . SER A 1 117 ? 3.899 11.297 0.961 1.00 91.19 117 SER A CA 1
ATOM 905 C C . SER A 1 117 ? 5.165 10.827 0.246 1.00 91.19 117 SER A C 1
ATOM 907 O O . SER A 1 117 ? 6.114 11.603 0.146 1.00 91.19 117 SER A O 1
ATOM 909 N N . THR A 1 118 ? 5.175 9.596 -0.277 1.00 89.62 118 THR A N 1
ATOM 910 C CA . THR A 1 118 ? 6.297 9.069 -1.073 1.00 89.62 118 THR A CA 1
ATOM 911 C C . THR A 1 118 ? 6.302 9.571 -2.514 1.00 89.62 118 THR A C 1
ATOM 913 O O . THR A 1 118 ? 7.313 9.459 -3.206 1.00 89.62 118 THR A O 1
ATOM 916 N N . ILE A 1 119 ? 5.188 10.136 -2.988 1.00 90.56 119 ILE A N 1
ATOM 917 C CA . ILE A 1 119 ? 5.073 10.591 -4.370 1.00 90.56 119 ILE A CA 1
ATOM 918 C C . ILE A 1 119 ? 5.835 11.912 -4.528 1.00 90.56 119 ILE A C 1
ATOM 920 O O . ILE A 1 119 ? 5.490 12.915 -3.886 1.00 90.56 119 ILE A O 1
ATOM 924 N N . PRO A 1 120 ? 6.863 11.964 -5.395 1.00 87.56 120 PRO A N 1
ATOM 925 C CA . PRO A 1 120 ? 7.579 13.199 -5.638 1.00 87.56 120 PRO A CA 1
ATOM 926 C C . PRO A 1 120 ? 6.688 14.189 -6.392 1.00 87.56 120 PRO A C 1
ATOM 928 O O . PRO A 1 120 ? 5.906 13.828 -7.266 1.00 87.56 120 PRO A O 1
ATOM 931 N N . ASP A 1 121 ? 6.841 15.474 -6.086 1.00 86.44 121 ASP A N 1
ATOM 932 C CA . ASP A 1 121 ? 6.192 16.543 -6.837 1.00 86.44 121 ASP A CA 1
ATOM 933 C C . ASP A 1 121 ? 6.662 16.495 -8.294 1.00 86.44 121 ASP A C 1
ATOM 935 O O . ASP A 1 121 ? 7.858 16.620 -8.570 1.00 86.44 121 ASP A O 1
ATOM 939 N N . ARG A 1 122 ? 5.719 16.367 -9.230 1.00 85.88 122 ARG A N 1
ATOM 940 C CA . ARG A 1 122 ? 5.998 16.233 -10.665 1.00 85.88 122 ARG A CA 1
ATOM 941 C C . ARG A 1 122 ? 6.867 17.362 -11.232 1.00 85.88 122 ARG A C 1
ATOM 943 O O . ARG A 1 122 ? 7.649 17.135 -12.152 1.00 85.88 122 ARG A O 1
ATOM 950 N N . LYS A 1 123 ? 6.761 18.583 -10.700 1.00 83.12 123 LYS A N 1
ATOM 951 C CA . LYS A 1 123 ? 7.507 19.759 -11.183 1.00 83.12 123 LYS A CA 1
ATOM 952 C C . LYS A 1 123 ? 8.936 19.797 -10.665 1.00 83.12 123 LYS A C 1
ATOM 954 O O . LYS A 1 123 ? 9.819 20.303 -11.353 1.00 83.12 123 LYS A O 1
ATOM 959 N N . THR A 1 124 ? 9.162 19.327 -9.440 1.00 85.25 124 THR A N 1
ATOM 960 C CA . THR A 1 124 ? 10.476 19.440 -8.779 1.00 85.25 124 THR A CA 1
ATOM 961 C C . THR A 1 124 ? 11.217 18.113 -8.659 1.00 85.25 124 THR A C 1
ATOM 963 O O . THR A 1 124 ? 12.413 18.120 -8.368 1.00 85.25 124 THR A O 1
ATOM 966 N N . ASN A 1 125 ? 10.525 16.999 -8.901 1.00 81.69 125 ASN A N 1
ATOM 967 C CA . ASN A 1 125 ? 10.962 15.626 -8.679 1.00 81.69 125 ASN A CA 1
ATOM 968 C C . ASN A 1 125 ? 11.516 15.394 -7.260 1.00 81.69 125 ASN A C 1
ATOM 970 O O . ASN A 1 125 ? 12.489 14.666 -7.067 1.00 81.69 125 ASN A O 1
ATOM 974 N N . LYS A 1 126 ? 10.935 16.080 -6.269 1.00 82.19 126 LYS A N 1
ATOM 975 C CA . LYS A 1 126 ? 11.296 15.976 -4.852 1.00 82.19 126 LYS A CA 1
ATOM 976 C C . LYS A 1 126 ? 10.079 15.573 -4.038 1.00 82.19 126 LYS A C 1
ATOM 978 O O . LYS A 1 126 ? 8.978 16.046 -4.306 1.00 82.19 126 LYS A O 1
ATOM 983 N N . GLU A 1 127 ? 10.295 14.765 -3.011 1.00 81.00 127 GLU A N 1
ATOM 984 C CA . GLU A 1 127 ? 9.283 14.451 -2.003 1.00 81.00 127 GLU A CA 1
ATOM 985 C C . GLU A 1 127 ? 8.985 15.715 -1.185 1.00 81.00 127 GLU A C 1
ATOM 987 O O . GLU A 1 127 ? 9.776 16.151 -0.348 1.00 81.00 127 GLU A O 1
ATOM 992 N N . THR A 1 128 ? 7.866 16.368 -1.494 1.00 78.69 128 THR A N 1
ATOM 993 C CA . THR A 1 128 ? 7.413 17.588 -0.804 1.00 78.69 128 THR A CA 1
ATOM 994 C C . THR A 1 128 ? 6.193 17.338 0.080 1.00 78.69 128 THR A C 1
ATOM 996 O O . THR A 1 128 ? 5.774 18.244 0.803 1.00 78.69 128 THR A O 1
ATOM 999 N N . GLY A 1 129 ? 5.592 16.144 0.002 1.00 81.25 129 GLY A N 1
ATOM 1000 C CA . GLY A 1 129 ? 4.313 15.832 0.641 1.00 81.25 129 GLY A CA 1
ATOM 1001 C C . GLY A 1 129 ? 3.141 16.642 0.077 1.00 81.25 129 GLY A C 1
ATOM 1002 O O . GLY A 1 129 ? 2.128 16.811 0.755 1.00 81.25 129 GLY A O 1
ATOM 1003 N N . VAL A 1 130 ? 3.263 17.195 -1.139 1.00 87.25 130 VAL A N 1
ATOM 1004 C CA . VAL A 1 130 ? 2.209 18.027 -1.743 1.00 87.25 130 VAL A CA 1
ATOM 1005 C C . VAL A 1 130 ? 0.899 17.253 -1.907 1.00 87.25 130 VAL A C 1
ATOM 1007 O O . VAL A 1 130 ? -0.161 17.788 -1.577 1.00 87.25 130 VAL A O 1
ATOM 1010 N N . TYR A 1 131 ? 0.982 15.984 -2.315 1.00 92.81 131 TYR A N 1
ATOM 1011 C CA . TYR A 1 131 ? -0.174 15.115 -2.524 1.00 92.81 131 TYR A CA 1
ATOM 1012 C C . TYR A 1 131 ? -0.755 14.562 -1.217 1.00 92.81 131 TYR A C 1
ATOM 1014 O O . TYR A 1 131 ? -1.945 14.281 -1.161 1.00 92.81 131 TYR A O 1
ATOM 1022 N N . ALA A 1 132 ? 0.009 14.517 -0.118 1.00 91.81 132 ALA A N 1
ATOM 1023 C CA . ALA A 1 132 ? -0.487 14.066 1.190 1.00 91.81 132 ALA A CA 1
ATOM 1024 C C . ALA A 1 132 ? -1.634 14.936 1.745 1.00 91.81 132 ALA A C 1
ATOM 1026 O O . ALA A 1 132 ? -2.381 14.516 2.625 1.00 91.81 132 ALA A O 1
ATOM 1027 N N . LYS A 1 133 ? -1.812 16.154 1.216 1.00 92.00 133 LYS A N 1
ATOM 1028 C CA . LYS A 1 133 ? -2.949 17.032 1.541 1.00 92.00 133 LYS A CA 1
ATOM 1029 C C . LYS A 1 133 ? -4.263 16.596 0.886 1.00 92.00 133 LYS A C 1
ATOM 1031 O O . LYS A 1 133 ? -5.303 17.156 1.217 1.00 92.00 133 LYS A O 1
ATOM 1036 N N . LEU A 1 134 ? -4.217 15.649 -0.051 1.00 95.00 134 LEU A N 1
ATOM 1037 C CA . LEU A 1 134 ? -5.387 15.146 -0.768 1.00 95.00 134 LEU A CA 1
ATOM 1038 C C . LEU A 1 134 ? -6.097 14.009 -0.034 1.00 95.00 134 LEU A C 1
ATOM 1040 O O . LEU A 1 134 ? -7.208 13.692 -0.430 1.00 95.00 134 LEU A O 1
ATOM 1044 N N . VAL A 1 135 ? -5.508 13.444 1.030 1.00 96.44 135 VAL A N 1
ATOM 1045 C CA . VAL A 1 135 ? -6.035 12.267 1.755 1.00 96.44 135 VAL A CA 1
ATOM 1046 C C . VAL A 1 135 ? -7.528 12.379 2.046 1.00 96.44 135 VAL A C 1
ATOM 1048 O O . VAL A 1 135 ? -8.282 11.488 1.680 1.00 96.44 135 VAL A O 1
ATOM 1051 N N . ASP A 1 136 ? -7.972 13.480 2.658 1.00 95.62 136 ASP A N 1
ATOM 1052 C CA . ASP A 1 136 ? -9.390 13.636 2.998 1.00 95.62 136 ASP A CA 1
ATOM 1053 C C . ASP A 1 136 ? -10.272 13.738 1.750 1.00 95.62 136 ASP A C 1
ATOM 1055 O O . ASP A 1 136 ? -11.336 13.137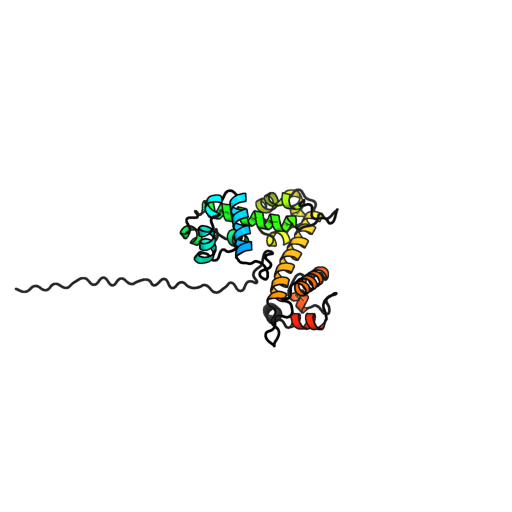 1.708 1.00 95.62 136 ASP A O 1
ATOM 1059 N N . LYS A 1 137 ? -9.817 14.439 0.704 1.00 95.88 137 LYS A N 1
ATOM 1060 C CA . LYS A 1 137 ? -10.582 14.561 -0.542 1.00 95.88 137 LYS A CA 1
ATOM 1061 C C . LYS A 1 137 ? -10.683 13.242 -1.294 1.00 95.88 137 LYS A C 1
ATOM 1063 O O . LYS A 1 137 ? -11.739 12.963 -1.840 1.00 95.88 137 LYS A O 1
ATOM 1068 N N . LEU A 1 138 ? -9.599 12.477 -1.361 1.00 95.75 138 LEU A N 1
ATOM 1069 C CA . LEU A 1 138 ? -9.588 11.158 -1.989 1.00 95.75 138 LEU A CA 1
ATOM 1070 C C . LEU A 1 138 ? -10.572 10.243 -1.259 1.00 95.75 138 LEU A C 1
ATOM 1072 O O . LEU A 1 138 ? -11.525 9.763 -1.867 1.00 95.75 138 LEU A O 1
ATOM 1076 N N . TYR A 1 139 ? -10.432 10.156 0.064 1.00 94.31 139 TYR A N 1
ATOM 1077 C CA . TYR A 1 139 ? -11.294 9.335 0.906 1.00 94.31 139 TYR A CA 1
ATOM 1078 C C . TYR A 1 139 ? -12.779 9.705 0.773 1.00 94.31 139 TYR A C 1
ATOM 1080 O O . TYR A 1 139 ? -13.627 8.842 0.561 1.00 94.31 139 TYR A O 1
ATOM 1088 N N . ASP A 1 140 ? -13.106 10.999 0.837 1.00 95.00 140 ASP A N 1
ATOM 1089 C CA . ASP A 1 140 ? -14.488 11.487 0.738 1.00 95.00 140 ASP A CA 1
ATOM 1090 C C . ASP A 1 140 ? -15.109 11.263 -0.658 1.00 95.00 140 ASP A C 1
ATOM 1092 O O . ASP A 1 140 ? -16.331 11.331 -0.799 1.00 95.00 140 ASP A O 1
ATOM 1096 N N . ASN A 1 141 ? -14.291 10.996 -1.684 1.00 94.19 141 ASN A N 1
ATOM 1097 C CA . ASN A 1 141 ? -14.734 10.669 -3.044 1.00 94.19 141 ASN A CA 1
ATOM 1098 C C . ASN A 1 141 ? -14.665 9.169 -3.365 1.00 94.19 141 ASN A C 1
ATOM 1100 O O . ASN A 1 141 ? -14.850 8.795 -4.517 1.00 94.19 141 ASN A O 1
ATOM 1104 N N . GLY A 1 142 ? -14.467 8.317 -2.355 1.00 92.81 142 GLY A N 1
ATOM 1105 C CA . GLY A 1 142 ? -14.478 6.864 -2.523 1.00 92.81 142 GLY A CA 1
ATOM 1106 C C . GLY A 1 142 ? -13.135 6.259 -2.922 1.00 92.81 142 GLY A C 1
ATOM 1107 O O . GLY A 1 142 ? -13.113 5.090 -3.262 1.00 92.81 142 GLY A O 1
ATOM 1108 N N . PHE A 1 143 ? -12.045 7.027 -2.850 1.00 94.88 143 PHE A N 1
ATOM 1109 C CA . PHE A 1 143 ? -10.674 6.526 -2.967 1.00 94.88 143 PHE A CA 1
ATOM 1110 C C . PHE A 1 143 ? -10.114 6.316 -1.555 1.00 94.88 143 PHE A C 1
ATOM 1112 O O . PHE A 1 143 ? -9.461 7.191 -0.976 1.00 94.88 143 PHE A O 1
ATOM 1119 N N . THR A 1 144 ? -10.503 5.202 -0.954 1.00 92.88 144 THR A N 1
ATOM 1120 C CA . THR A 1 144 ? -10.237 4.771 0.419 1.00 92.88 144 THR A CA 1
ATOM 1121 C C . THR A 1 144 ? -8.962 3.942 0.576 1.00 92.88 144 THR A C 1
ATOM 1123 O O . THR A 1 144 ? -8.399 3.941 1.675 1.00 92.88 144 THR A O 1
ATOM 1126 N N . ASP A 1 145 ? -8.455 3.336 -0.497 1.00 91.38 145 ASP A N 1
ATOM 1127 C CA . ASP A 1 145 ? -7.162 2.646 -0.548 1.00 91.38 145 ASP A CA 1
ATOM 1128 C C . ASP A 1 145 ? -6.306 3.063 -1.766 1.00 91.38 145 ASP A C 1
ATOM 1130 O O . ASP A 1 145 ? -6.660 3.969 -2.525 1.00 91.38 145 ASP A O 1
ATOM 1134 N N . VAL A 1 146 ? -5.094 2.503 -1.874 1.00 91.44 146 VAL A N 1
ATOM 1135 C CA . VAL A 1 146 ? -4.164 2.836 -2.969 1.00 91.44 146 VAL A CA 1
ATOM 1136 C C . VAL A 1 146 ? -4.635 2.237 -4.291 1.00 91.44 146 VAL A C 1
ATOM 1138 O O . VAL A 1 146 ? -4.449 2.877 -5.322 1.00 91.44 146 VAL A O 1
ATOM 1141 N N . ASP A 1 147 ? -5.268 1.072 -4.255 1.00 90.19 147 ASP A N 1
ATOM 1142 C CA . ASP A 1 147 ? -5.733 0.350 -5.436 1.00 90.19 147 ASP A CA 1
ATOM 1143 C C . ASP A 1 147 ? -6.830 1.155 -6.149 1.00 90.19 147 ASP A C 1
ATOM 1145 O O . ASP A 1 147 ? -6.786 1.372 -7.357 1.00 90.19 147 ASP A O 1
ATOM 1149 N N . GLU A 1 148 ? -7.747 1.756 -5.390 1.00 93.69 148 GLU A N 1
ATOM 1150 C CA . GLU A 1 148 ? -8.768 2.661 -5.919 1.00 93.69 148 GLU A CA 1
ATOM 1151 C C . GLU A 1 148 ? -8.150 3.908 -6.588 1.00 93.69 148 GLU A C 1
ATOM 1153 O O . GLU A 1 148 ? -8.737 4.472 -7.511 1.00 93.69 148 GLU A O 1
ATOM 1158 N N . ILE A 1 149 ? -6.950 4.351 -6.181 1.00 94.50 149 ILE A N 1
ATOM 1159 C CA . ILE A 1 149 ? -6.256 5.483 -6.825 1.00 94.50 149 ILE A CA 1
ATOM 1160 C C . ILE A 1 149 ? -5.771 5.122 -8.238 1.00 94.50 149 ILE A C 1
ATOM 1162 O O . ILE A 1 149 ? -5.651 6.029 -9.069 1.00 94.50 149 ILE A O 1
ATOM 1166 N N . GLU A 1 150 ? -5.506 3.846 -8.541 1.00 92.56 150 GLU A N 1
ATOM 1167 C CA . GLU A 1 150 ? -5.158 3.403 -9.902 1.00 92.56 150 GLU A CA 1
ATOM 1168 C C . GLU A 1 150 ? -6.256 3.782 -10.906 1.00 92.56 150 GLU A C 1
ATOM 1170 O O . GLU A 1 150 ? -5.948 4.217 -12.020 1.00 92.56 150 GLU A O 1
ATOM 1175 N N . ASP A 1 151 ? -7.515 3.746 -10.467 1.00 92.88 151 ASP A N 1
ATOM 1176 C CA . ASP A 1 151 ? -8.700 4.070 -11.260 1.00 92.88 151 ASP A CA 1
ATOM 1177 C C . ASP A 1 151 ? -8.977 5.583 -11.386 1.00 92.88 151 ASP A C 1
ATOM 1179 O O . ASP A 1 151 ? -9.996 5.973 -11.958 1.00 92.88 151 ASP A O 1
ATOM 1183 N N . LEU A 1 152 ? -8.098 6.465 -10.885 1.00 93.75 152 LEU A N 1
ATOM 1184 C CA . LEU A 1 152 ? -8.276 7.912 -11.051 1.00 93.75 152 LEU A CA 1
ATOM 1185 C C . LEU A 1 152 ? -8.282 8.322 -12.527 1.00 93.75 152 LEU A C 1
ATOM 1187 O O . LEU A 1 152 ? -7.291 8.166 -13.247 1.00 93.75 152 LEU A O 1
ATOM 1191 N N . GLU A 1 153 ? -9.360 8.987 -12.939 1.00 91.75 153 GLU A N 1
ATOM 1192 C CA . GLU A 1 153 ? -9.516 9.524 -14.283 1.00 91.75 153 GLU A CA 1
ATOM 1193 C C . GLU A 1 153 ? -9.324 11.050 -14.323 1.00 91.75 153 GLU A C 1
ATOM 1195 O O . GLU A 1 153 ? -9.412 11.774 -13.324 1.00 91.75 153 GLU A O 1
ATOM 1200 N N . ASP A 1 154 ? -9.128 11.589 -15.530 1.00 88.88 154 ASP A N 1
ATOM 1201 C CA . ASP A 1 154 ? -9.053 13.039 -15.767 1.00 88.88 154 ASP A CA 1
ATOM 1202 C C . ASP A 1 154 ? -10.301 13.785 -15.258 1.00 88.88 154 ASP A C 1
ATOM 1204 O O . ASP A 1 154 ? -10.226 14.967 -14.908 1.00 88.88 154 ASP A O 1
ATOM 1208 N N . THR A 1 155 ? -11.454 13.110 -15.216 1.00 91.44 155 THR A N 1
ATOM 1209 C CA . THR A 1 155 ? -12.724 13.661 -14.726 1.00 91.44 155 THR A CA 1
ATOM 1210 C C . THR A 1 155 ? -12.750 13.873 -13.216 1.00 91.44 155 THR A C 1
ATOM 1212 O O . THR A 1 155 ? -13.468 14.758 -12.750 1.00 91.44 155 THR A O 1
ATOM 1215 N N . ASP A 1 156 ? -11.937 13.141 -12.452 1.00 93.25 156 ASP A N 1
ATOM 1216 C CA . ASP A 1 156 ? -11.877 13.261 -10.990 1.00 93.25 156 ASP A CA 1
ATOM 1217 C C . ASP A 1 156 ? -11.020 14.451 -10.543 1.00 93.25 156 ASP A C 1
ATOM 1219 O O . ASP A 1 156 ? -11.159 14.964 -9.426 1.00 93.25 156 ASP A O 1
ATOM 1223 N N . ALA A 1 157 ? -10.163 14.951 -11.439 1.00 92.81 157 ALA A N 1
ATOM 1224 C CA . ALA A 1 157 ? -9.226 16.029 -11.157 1.00 92.81 157 ALA A CA 1
ATOM 1225 C C . ALA A 1 157 ? -9.916 17.307 -10.650 1.00 92.81 157 ALA A C 1
ATOM 1227 O O . ALA A 1 157 ? -9.425 17.943 -9.711 1.00 92.81 157 ALA A O 1
ATOM 1228 N N . GLU A 1 158 ? -11.070 17.675 -11.223 1.00 92.31 158 GLU A N 1
ATOM 1229 C CA . GLU A 1 158 ? -11.825 18.864 -10.802 1.00 92.31 158 GLU A CA 1
ATOM 1230 C C . GLU A 1 158 ? -12.324 18.723 -9.358 1.00 92.31 158 GLU A C 1
ATOM 1232 O O . GLU A 1 158 ? -12.120 19.625 -8.539 1.00 92.31 158 GLU A O 1
ATOM 1237 N N . THR A 1 159 ? -12.897 17.568 -9.021 1.00 92.50 159 THR A N 1
ATOM 1238 C CA . THR A 1 159 ? -13.426 17.263 -7.685 1.00 92.50 159 THR A CA 1
ATOM 1239 C C . THR A 1 159 ? -12.318 17.242 -6.631 1.00 92.50 159 THR A C 1
ATOM 1241 O O . THR A 1 159 ? -12.460 17.794 -5.533 1.00 92.50 159 THR A O 1
ATOM 1244 N N . LEU A 1 160 ? -11.157 16.693 -6.987 1.00 93.38 160 LEU A N 1
ATOM 1245 C CA . LEU A 1 160 ? -9.974 16.666 -6.127 1.00 93.38 160 LEU A CA 1
ATOM 1246 C C . LEU A 1 160 ? -9.258 18.029 -6.063 1.00 93.38 160 LEU A C 1
ATOM 1248 O O . LEU A 1 160 ? -8.503 18.310 -5.123 1.00 93.38 160 LEU A O 1
ATOM 1252 N N . GLY A 1 161 ? -9.558 18.944 -6.988 1.00 93.88 161 GLY A N 1
ATOM 1253 C CA . GLY A 1 161 ? -8.939 20.264 -7.088 1.00 93.88 161 GLY A CA 1
ATOM 1254 C C . GLY A 1 161 ? -7.473 20.201 -7.519 1.00 93.88 161 GLY A C 1
ATOM 1255 O O . GLY A 1 161 ? -6.655 20.973 -7.014 1.00 93.88 161 GLY A O 1
ATOM 1256 N N . ILE A 1 162 ? -7.150 19.266 -8.412 1.00 94.31 162 ILE A N 1
ATOM 1257 C CA . ILE A 1 162 ? -5.826 19.057 -9.010 1.00 94.31 162 ILE A CA 1
ATOM 1258 C C . ILE A 1 162 ? -5.912 19.168 -10.538 1.00 94.31 162 ILE A C 1
ATOM 1260 O O . ILE A 1 162 ? -6.987 19.373 -11.097 1.00 94.31 162 ILE A O 1
ATOM 1264 N N . SER A 1 163 ? -4.774 19.103 -11.231 1.00 94.94 163 SER A N 1
ATOM 1265 C CA . SER A 1 163 ? -4.781 19.044 -12.698 1.00 94.94 163 SER A CA 1
ATOM 1266 C C . SER A 1 163 ? -5.041 17.617 -13.197 1.00 94.94 163 SER A C 1
ATOM 1268 O O . SER A 1 163 ? -4.708 16.666 -12.497 1.00 94.94 163 SER A O 1
ATOM 1270 N N . ALA A 1 164 ? -5.586 17.463 -14.409 1.00 95.25 164 ALA A N 1
ATOM 1271 C CA . ALA A 1 164 ? -5.751 16.151 -15.052 1.00 95.25 164 ALA A CA 1
ATOM 1272 C C . ALA A 1 164 ? -4.417 15.386 -15.118 1.00 95.25 164 ALA A C 1
ATOM 1274 O O . ALA A 1 164 ? -4.325 14.243 -14.689 1.00 95.25 164 ALA A O 1
ATOM 1275 N N . ASP A 1 165 ? -3.334 16.075 -15.496 1.00 94.12 165 ASP A N 1
ATOM 1276 C CA . ASP A 1 165 ? -1.996 15.486 -15.467 1.00 94.12 165 ASP A CA 1
ATOM 1277 C C . ASP A 1 165 ? -1.572 14.987 -14.071 1.00 94.12 165 ASP A C 1
ATOM 1279 O O . ASP A 1 165 ? -0.806 14.032 -13.980 1.00 94.12 165 ASP A O 1
ATOM 1283 N N . ASP A 1 166 ? -1.979 15.669 -12.992 1.00 94.12 166 ASP A N 1
ATOM 1284 C CA . ASP A 1 166 ? -1.689 15.216 -11.627 1.00 94.12 166 ASP A CA 1
ATOM 1285 C C . ASP A 1 166 ? -2.532 13.987 -11.268 1.00 94.12 166 ASP A C 1
ATOM 1287 O O . ASP A 1 166 ? -2.006 13.091 -10.619 1.00 94.12 166 ASP A O 1
ATOM 1291 N N . ALA A 1 167 ? -3.793 13.911 -11.711 1.00 94.50 167 ALA A N 1
ATOM 1292 C CA . ALA A 1 167 ? -4.638 12.731 -11.520 1.00 94.50 167 ALA A CA 1
ATOM 1293 C C . ALA A 1 167 ? -4.042 11.503 -12.228 1.00 94.50 167 ALA A C 1
ATOM 1295 O O . ALA A 1 167 ? -3.756 10.503 -11.572 1.00 94.50 167 ALA A O 1
ATOM 1296 N N . MET A 1 168 ? -3.705 11.623 -13.519 1.00 94.62 168 MET A N 1
ATOM 1297 C CA . MET A 1 168 ? -3.014 10.562 -14.266 1.00 94.62 168 MET A CA 1
ATOM 1298 C C . MET A 1 168 ? -1.680 10.170 -13.620 1.00 94.62 168 MET A C 1
ATOM 1300 O O . MET A 1 168 ? -1.289 9.005 -13.629 1.00 94.62 168 MET A O 1
ATOM 1304 N N . TYR A 1 169 ? -0.943 11.149 -13.088 1.00 93.88 169 TYR A N 1
ATOM 1305 C CA . TYR A 1 169 ? 0.326 10.888 -12.420 1.00 93.88 169 TYR A CA 1
ATOM 1306 C C . TYR A 1 169 ? 0.143 10.112 -11.112 1.00 93.88 169 TYR A C 1
ATOM 1308 O O . TYR A 1 169 ? 0.941 9.222 -10.832 1.00 93.88 169 TYR A O 1
ATOM 1316 N N . LEU A 1 170 ? -0.892 10.427 -10.329 1.00 94.81 170 LEU A N 1
ATOM 1317 C CA . LEU A 1 170 ? -1.238 9.688 -9.115 1.00 94.81 170 LEU A CA 1
ATOM 1318 C C . LEU A 1 170 ? -1.679 8.256 -9.433 1.00 94.81 170 LEU A C 1
ATOM 1320 O O . LEU A 1 170 ? -1.147 7.342 -8.810 1.00 94.81 170 LEU A O 1
ATOM 1324 N N . SER A 1 171 ? -2.535 8.066 -10.441 1.00 95.06 171 SER A N 1
ATOM 1325 C CA . SER A 1 171 ? -2.936 6.737 -10.937 1.00 95.06 171 SER A CA 1
ATOM 1326 C C . SER A 1 171 ? -1.715 5.892 -11.326 1.00 95.06 171 SER A C 1
ATOM 1328 O O . SER A 1 171 ? -1.493 4.818 -10.774 1.00 95.06 171 SER A O 1
ATOM 1330 N N . GLN A 1 172 ? -0.802 6.431 -12.146 1.00 92.81 172 GLN A N 1
ATOM 1331 C CA . GLN A 1 172 ? 0.443 5.732 -12.511 1.00 92.81 172 GLN A CA 1
ATOM 1332 C C . GLN A 1 172 ? 1.336 5.400 -11.310 1.00 92.81 172 GLN A C 1
ATOM 1334 O O . GLN A 1 172 ? 2.125 4.452 -11.351 1.00 92.81 172 GLN A O 1
ATOM 1339 N N . LYS A 1 173 ? 1.292 6.224 -10.259 1.00 92.81 173 LYS A N 1
ATOM 1340 C CA . LYS A 1 173 ? 2.069 6.000 -9.038 1.00 92.81 173 LYS A CA 1
ATOM 1341 C C . LYS A 1 173 ? 1.434 4.951 -8.138 1.00 92.81 173 LYS A C 1
ATOM 1343 O O . LYS A 1 173 ? 2.196 4.248 -7.479 1.00 92.81 173 LYS A O 1
ATOM 1348 N N . ALA A 1 174 ? 0.109 4.833 -8.139 1.00 93.06 174 ALA A N 1
ATOM 1349 C CA . ALA A 1 174 ? -0.615 3.764 -7.461 1.00 93.06 174 ALA A CA 1
ATOM 1350 C C . ALA A 1 174 ? -0.316 2.410 -8.119 1.00 93.06 174 ALA A C 1
ATOM 1352 O O . ALA A 1 174 ? 0.186 1.514 -7.446 1.00 93.06 174 ALA A O 1
ATOM 1353 N N . GLU A 1 175 ? -0.406 2.327 -9.448 1.00 92.44 175 GLU A N 1
ATOM 1354 C CA . GLU A 1 175 ? -0.038 1.119 -10.203 1.00 92.44 175 GLU A CA 1
ATOM 1355 C C . GLU A 1 175 ? 1.433 0.706 -9.937 1.00 92.44 175 GLU A C 1
ATOM 1357 O O . GLU A 1 175 ? 1.766 -0.461 -9.718 1.00 92.44 175 GLU A O 1
ATOM 1362 N N . GLU A 1 176 ? 2.367 1.673 -9.906 1.00 91.94 176 GLU A N 1
ATOM 1363 C CA . GLU A 1 176 ? 3.773 1.403 -9.558 1.00 91.94 176 GLU A CA 1
ATOM 1364 C C . GLU A 1 176 ? 3.934 0.909 -8.107 1.00 91.94 176 GLU A C 1
ATOM 1366 O O . GLU A 1 176 ? 4.826 0.100 -7.825 1.00 91.94 176 GLU A O 1
ATOM 1371 N N . TRP A 1 177 ? 3.106 1.403 -7.184 1.00 90.81 177 TRP A N 1
ATOM 1372 C CA . TRP A 1 177 ? 3.119 1.017 -5.776 1.00 90.81 177 TRP A CA 1
ATOM 1373 C C . TRP A 1 177 ? 2.645 -0.423 -5.579 1.00 90.81 177 TRP A C 1
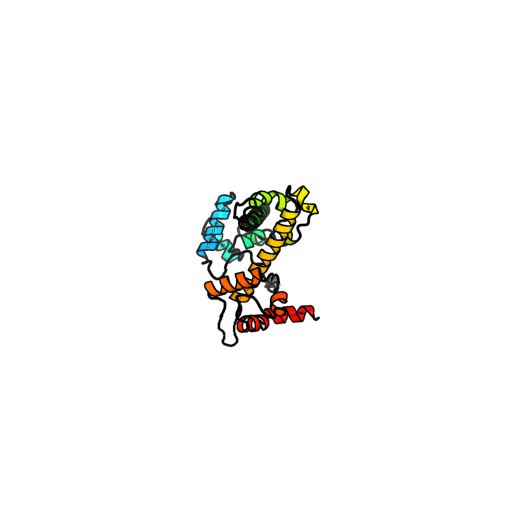ATOM 1375 O O . TRP A 1 177 ? 3.342 -1.206 -4.928 1.00 90.81 177 TRP A O 1
ATOM 1385 N N . GLU A 1 178 ? 1.542 -0.812 -6.209 1.00 88.62 178 GLU A N 1
ATOM 1386 C CA . GLU A 1 178 ? 1.066 -2.197 -6.202 1.00 88.62 178 GLU A CA 1
ATOM 1387 C C . GLU A 1 178 ? 2.067 -3.160 -6.847 1.00 88.62 178 GLU A C 1
ATOM 1389 O O . GLU A 1 178 ? 2.429 -4.205 -6.281 1.00 88.62 178 GLU A O 1
ATOM 1394 N N . ALA A 1 179 ? 2.586 -2.783 -8.020 1.00 90.44 179 ALA A N 1
ATOM 1395 C CA . ALA A 1 179 ? 3.594 -3.560 -8.730 1.00 90.44 179 ALA A CA 1
ATOM 1396 C C . ALA A 1 179 ? 4.820 -3.809 -7.844 1.00 90.44 179 ALA A C 1
ATOM 1398 O O . ALA A 1 179 ? 5.385 -4.908 -7.820 1.00 90.44 179 ALA A O 1
ATOM 1399 N N . ARG A 1 180 ? 5.220 -2.795 -7.068 1.00 91.19 180 ARG A N 1
ATOM 1400 C CA . ARG A 1 180 ? 6.323 -2.901 -6.117 1.00 91.19 180 ARG A CA 1
ATOM 1401 C C . ARG A 1 180 ? 6.051 -3.967 -5.059 1.00 91.19 180 ARG A C 1
ATOM 1403 O O . ARG A 1 180 ? 6.927 -4.808 -4.852 1.00 91.19 180 ARG A O 1
ATOM 1410 N N . GLY A 1 181 ? 4.877 -3.959 -4.425 1.00 88.25 181 GLY A N 1
ATOM 1411 C CA . GLY A 1 181 ? 4.486 -4.975 -3.439 1.00 88.25 181 GLY A CA 1
ATOM 1412 C C . GLY A 1 181 ? 4.517 -6.384 -4.038 1.00 88.25 181 GLY A C 1
ATOM 1413 O O . GLY A 1 181 ? 5.180 -7.286 -3.517 1.00 88.25 181 GLY A O 1
ATOM 1414 N N . THR A 1 182 ? 3.927 -6.539 -5.224 1.00 89.19 182 THR A N 1
ATOM 1415 C CA . THR A 1 182 ? 3.913 -7.804 -5.971 1.00 89.19 182 THR A CA 1
ATOM 1416 C C . THR A 1 182 ? 5.323 -8.323 -6.278 1.00 89.19 182 THR A C 1
ATOM 1418 O O . THR A 1 182 ? 5.610 -9.515 -6.118 1.00 89.19 182 THR A O 1
ATOM 1421 N N . PHE A 1 183 ? 6.243 -7.452 -6.700 1.00 92.81 183 PHE A N 1
ATOM 1422 C CA . PHE A 1 183 ? 7.621 -7.847 -6.996 1.00 92.81 183 PHE A CA 1
ATOM 1423 C C . PHE A 1 183 ? 8.447 -8.123 -5.742 1.00 92.81 183 PHE A C 1
ATOM 1425 O O . PHE A 1 183 ? 9.243 -9.063 -5.755 1.00 92.81 183 PHE A O 1
ATOM 1432 N N . ILE A 1 184 ? 8.247 -7.377 -4.652 1.00 91.81 184 ILE A N 1
ATOM 1433 C CA . ILE A 1 184 ? 8.865 -7.691 -3.356 1.00 91.81 184 ILE A CA 1
ATOM 1434 C C . ILE A 1 184 ? 8.445 -9.092 -2.918 1.00 91.81 184 ILE A C 1
ATOM 1436 O O . ILE A 1 184 ? 9.305 -9.910 -2.578 1.00 91.81 184 ILE A O 1
ATOM 1440 N N . TRP A 1 185 ? 7.151 -9.408 -2.987 1.00 89.56 185 TRP A N 1
ATOM 1441 C CA . TRP A 1 185 ? 6.649 -10.738 -2.662 1.00 89.56 185 TRP A CA 1
ATOM 1442 C C . TRP A 1 185 ? 7.257 -11.816 -3.564 1.00 89.56 185 TRP A C 1
ATOM 1444 O O . TRP A 1 185 ? 7.788 -12.807 -3.058 1.00 89.56 185 TRP A O 1
ATOM 1454 N N . LEU A 1 186 ? 7.271 -11.613 -4.887 1.00 91.81 186 LEU A N 1
ATOM 1455 C CA . LEU A 1 186 ? 7.892 -12.549 -5.828 1.00 91.81 186 LEU A CA 1
ATOM 1456 C C . LEU A 1 186 ? 9.364 -12.807 -5.475 1.00 91.81 186 LEU A C 1
ATOM 1458 O O . LEU A 1 186 ? 9.769 -13.960 -5.358 1.00 91.81 186 LEU A O 1
ATOM 1462 N N . LEU A 1 187 ? 10.167 -11.753 -5.318 1.00 93.38 187 LEU A N 1
ATOM 1463 C CA . LEU A 1 187 ? 11.611 -11.858 -5.092 1.00 93.38 187 LEU A CA 1
ATOM 1464 C C . LEU A 1 187 ? 11.930 -12.471 -3.720 1.00 93.38 187 LEU A C 1
ATOM 1466 O O . LEU A 1 187 ? 12.797 -13.339 -3.612 1.00 93.38 187 LEU A O 1
ATOM 1470 N N . SER A 1 188 ? 11.215 -12.065 -2.671 1.00 90.62 188 SER A N 1
ATOM 1471 C CA . SER A 1 188 ? 11.451 -12.529 -1.295 1.00 90.62 188 SER A CA 1
ATOM 1472 C C . SER A 1 188 ? 10.985 -13.969 -1.040 1.00 90.62 188 SER A C 1
ATOM 1474 O O . SER A 1 188 ? 11.572 -14.673 -0.201 1.00 90.62 188 SER A O 1
ATOM 1476 N N . SER A 1 189 ? 9.951 -14.416 -1.762 1.00 89.62 189 SER A N 1
ATOM 1477 C CA . SER A 1 189 ? 9.392 -15.769 -1.672 1.00 89.62 189 SER A CA 1
ATOM 1478 C C . SER A 1 189 ? 9.981 -16.746 -2.692 1.00 89.62 189 SER A C 1
ATOM 1480 O O . SER A 1 189 ? 9.832 -17.956 -2.512 1.00 89.62 189 SER A O 1
ATOM 1482 N N . PHE A 1 190 ? 10.681 -16.259 -3.727 1.00 91.81 190 PHE A N 1
ATOM 1483 C CA . PHE A 1 190 ? 11.275 -17.116 -4.748 1.00 91.81 190 PHE A CA 1
ATOM 1484 C C . PHE A 1 190 ? 12.259 -18.109 -4.128 1.00 91.81 190 PHE A C 1
ATOM 1486 O O . PHE A 1 190 ? 13.297 -17.729 -3.576 1.00 91.81 190 PHE A O 1
ATOM 1493 N N . GLN A 1 191 ? 11.949 -19.392 -4.293 1.00 91.50 191 GLN A N 1
ATOM 1494 C CA . GLN A 1 191 ? 12.796 -20.490 -3.867 1.00 91.50 191 GLN A CA 1
ATOM 1495 C C . GLN A 1 191 ? 13.343 -21.222 -5.091 1.00 91.50 191 GLN A C 1
ATOM 1497 O O . GLN A 1 191 ? 12.587 -21.699 -5.939 1.00 91.50 191 GLN A O 1
ATOM 1502 N N . ASP A 1 192 ? 14.667 -21.312 -5.184 1.00 89.31 192 ASP A N 1
ATOM 1503 C CA . ASP A 1 192 ? 15.322 -22.098 -6.225 1.00 89.31 192 ASP A CA 1
ATOM 1504 C C . ASP A 1 192 ? 15.175 -23.604 -5.923 1.00 89.31 192 ASP A C 1
ATOM 1506 O O . ASP A 1 192 ? 14.883 -24.031 -4.805 1.00 89.31 192 ASP A O 1
ATOM 1510 N N . SER A 1 193 ? 15.416 -24.439 -6.928 1.00 87.69 193 SER A N 1
ATOM 1511 C CA . SER A 1 193 ? 15.341 -25.905 -6.881 1.00 87.69 193 SER A CA 1
ATOM 1512 C C . SER A 1 193 ? 16.182 -26.562 -5.776 1.00 87.69 193 SER A C 1
ATOM 1514 O O . SER A 1 193 ? 15.882 -27.674 -5.348 1.00 87.69 193 SER A O 1
ATOM 1516 N N . ASN A 1 194 ? 17.228 -25.886 -5.298 1.00 89.25 194 ASN A N 1
ATOM 1517 C CA . ASN A 1 194 ? 18.077 -26.329 -4.189 1.00 89.25 194 ASN A CA 1
ATOM 1518 C C . ASN A 1 194 ? 17.573 -25.863 -2.805 1.00 89.25 194 ASN A C 1
ATOM 1520 O O . ASN A 1 194 ? 18.265 -26.063 -1.808 1.00 89.25 194 ASN A O 1
ATOM 1524 N N . GLY A 1 195 ? 16.402 -25.227 -2.744 1.00 88.50 195 GLY A N 1
ATOM 1525 C CA . GLY A 1 195 ? 15.795 -2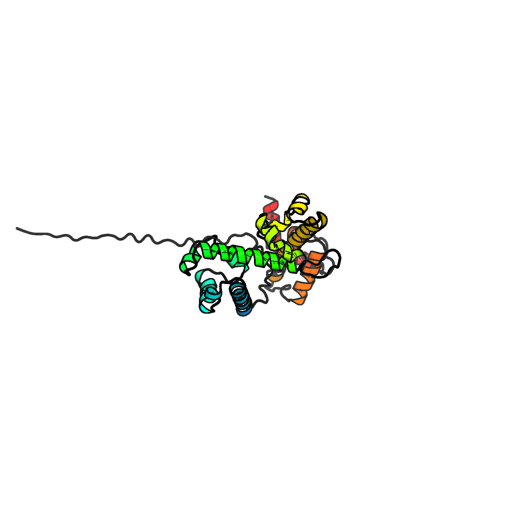4.696 -1.528 1.00 88.50 195 GLY A CA 1
ATOM 1526 C C . GLY A 1 195 ? 16.298 -23.313 -1.104 1.00 88.50 195 GLY A C 1
ATOM 1527 O O . GLY A 1 195 ? 15.833 -22.807 -0.081 1.00 88.50 195 GLY A O 1
ATOM 1528 N N . SER A 1 196 ? 17.231 -22.696 -1.840 1.00 91.75 196 SER A N 1
ATOM 1529 C CA . SER A 1 196 ? 17.768 -21.373 -1.505 1.00 91.75 196 SER A CA 1
ATOM 1530 C C . SER A 1 196 ? 16.832 -20.234 -1.924 1.00 91.75 196 SER A C 1
ATOM 1532 O O . SER A 1 196 ? 15.994 -20.397 -2.808 1.00 91.75 196 SER A O 1
ATOM 1534 N N . PHE A 1 197 ? 17.010 -19.063 -1.302 1.00 92.38 197 PHE A N 1
ATOM 1535 C CA . PHE A 1 197 ? 16.279 -17.828 -1.610 1.00 92.38 197 PHE A CA 1
ATOM 1536 C C . PHE A 1 197 ? 17.237 -16.796 -2.223 1.00 92.38 197 PHE A C 1
ATOM 1538 O O . PHE A 1 197 ? 17.708 -15.899 -1.518 1.00 92.38 197 PHE A O 1
ATOM 1545 N N . PRO A 1 198 ? 17.600 -16.937 -3.511 1.00 91.75 198 PRO A N 1
ATOM 1546 C CA . PRO A 1 198 ? 18.700 -16.185 -4.113 1.00 91.75 198 PRO A CA 1
ATOM 1547 C C . PRO A 1 198 ? 18.470 -14.673 -4.141 1.00 91.75 198 PRO A C 1
ATOM 1549 O O . PRO A 1 198 ? 19.444 -13.931 -4.139 1.00 91.75 198 PRO A O 1
ATOM 1552 N N . PHE A 1 199 ? 17.216 -14.217 -4.142 1.00 94.12 199 PHE A N 1
ATOM 1553 C CA . PHE A 1 199 ? 16.863 -12.800 -4.268 1.00 94.12 199 PHE A CA 1
ATOM 1554 C C . PHE A 1 199 ? 16.451 -12.149 -2.944 1.00 94.12 199 PHE A C 1
ATOM 1556 O O . PHE A 1 199 ? 16.070 -10.988 -2.943 1.00 94.12 199 PHE A O 1
ATOM 1563 N N . ARG A 1 200 ? 16.520 -12.870 -1.815 1.00 90.12 200 ARG A N 1
ATOM 1564 C CA . ARG A 1 200 ? 16.108 -12.340 -0.503 1.00 90.12 200 ARG A CA 1
ATOM 1565 C C . ARG A 1 200 ? 17.136 -11.383 0.110 1.00 90.12 200 ARG A C 1
ATOM 1567 O O . ARG A 1 200 ? 16.813 -10.636 1.026 1.00 90.12 200 ARG A O 1
ATOM 1574 N N . GLU A 1 201 ? 18.381 -11.407 -0.364 1.00 92.19 201 GLU A N 1
ATOM 1575 C CA . GLU A 1 201 ? 19.406 -10.468 0.096 1.00 92.19 201 GLU A CA 1
ATOM 1576 C C . GLU A 1 201 ? 18.989 -9.030 -0.249 1.00 92.19 201 GLU A C 1
ATOM 1578 O O . GLU A 1 201 ? 18.657 -8.735 -1.396 1.00 92.19 201 GLU A O 1
ATOM 1583 N N . LYS A 1 202 ? 18.985 -8.140 0.753 1.00 86.69 202 LYS A N 1
ATOM 1584 C CA . LYS A 1 202 ? 18.368 -6.808 0.672 1.00 86.69 202 LYS A CA 1
ATOM 1585 C C . LYS A 1 202 ? 18.912 -5.964 -0.475 1.00 86.69 202 LYS A C 1
ATOM 1587 O O . LYS A 1 202 ? 18.132 -5.302 -1.160 1.00 86.69 202 LYS A O 1
ATOM 1592 N N . SER A 1 203 ? 20.228 -5.952 -0.684 1.00 90.88 203 SER A N 1
ATOM 1593 C CA . SER A 1 203 ? 20.835 -5.117 -1.723 1.00 90.88 203 SER A CA 1
ATOM 1594 C C . SER A 1 203 ? 20.460 -5.599 -3.127 1.00 90.88 203 SER A C 1
ATOM 1596 O O . SER A 1 203 ? 20.107 -4.788 -3.987 1.00 90.88 203 SER A O 1
ATOM 1598 N N . LEU A 1 204 ? 20.436 -6.917 -3.335 1.00 92.94 204 LEU A N 1
ATOM 1599 C CA . LEU A 1 204 ? 20.016 -7.543 -4.578 1.00 92.94 204 LEU A CA 1
ATOM 1600 C C . LEU A 1 204 ? 18.517 -7.365 -4.823 1.00 92.94 204 LEU A C 1
ATOM 1602 O O . LEU A 1 204 ? 18.147 -6.929 -5.910 1.00 92.94 204 LEU A O 1
ATOM 1606 N N . LEU A 1 205 ? 17.673 -7.630 -3.819 1.00 92.75 205 LEU A N 1
ATOM 1607 C CA . LEU A 1 205 ? 16.225 -7.417 -3.885 1.00 92.75 205 LEU A CA 1
ATOM 1608 C C . LEU A 1 205 ? 15.914 -5.986 -4.318 1.00 92.75 205 LEU A C 1
ATOM 1610 O O . LEU A 1 205 ? 15.211 -5.775 -5.302 1.00 92.75 205 LEU A O 1
ATOM 1614 N N . SER A 1 206 ? 16.501 -5.007 -3.623 1.00 91.75 206 SER A N 1
ATOM 1615 C CA . SER A 1 206 ? 16.288 -3.581 -3.893 1.00 91.75 206 SER A CA 1
ATOM 1616 C C . SER A 1 206 ? 16.725 -3.201 -5.312 1.00 91.75 206 SER A C 1
ATOM 1618 O O . SER A 1 206 ? 16.025 -2.467 -6.008 1.00 91.75 206 SER A O 1
ATOM 1620 N N . SER A 1 207 ? 17.870 -3.723 -5.764 1.00 93.81 207 SER A N 1
ATOM 1621 C CA . SER A 1 207 ? 18.401 -3.473 -7.109 1.00 93.81 207 SER A CA 1
ATOM 1622 C C . SER A 1 207 ? 17.521 -4.081 -8.208 1.00 93.81 207 SER A C 1
ATOM 1624 O O . SER A 1 207 ? 17.225 -3.427 -9.214 1.00 93.81 207 SER A O 1
ATOM 1626 N N . MET A 1 208 ? 17.062 -5.320 -8.011 1.00 95.62 208 MET A N 1
ATOM 1627 C CA . MET A 1 208 ? 16.174 -6.004 -8.951 1.00 95.62 208 MET A CA 1
ATOM 1628 C C . MET A 1 208 ? 14.816 -5.313 -9.023 1.00 95.62 208 MET A C 1
ATOM 1630 O O . MET A 1 208 ? 14.353 -5.019 -10.119 1.00 95.62 208 MET A O 1
ATOM 1634 N N . LEU A 1 209 ? 14.225 -4.974 -7.877 1.00 94.44 209 LEU A N 1
ATOM 1635 C CA . LEU A 1 209 ? 12.967 -4.238 -7.790 1.00 94.44 209 LEU A CA 1
ATOM 1636 C C . LEU A 1 209 ? 13.030 -2.911 -8.555 1.00 94.44 209 LEU A C 1
ATOM 1638 O O . LEU A 1 209 ? 12.192 -2.652 -9.417 1.00 94.44 209 LEU A O 1
ATOM 1642 N N . ALA A 1 210 ? 14.063 -2.102 -8.300 1.00 93.38 210 ALA A N 1
ATOM 1643 C CA . ALA A 1 210 ? 14.266 -0.839 -9.005 1.00 93.38 210 ALA A CA 1
ATOM 1644 C C . ALA A 1 210 ? 14.414 -1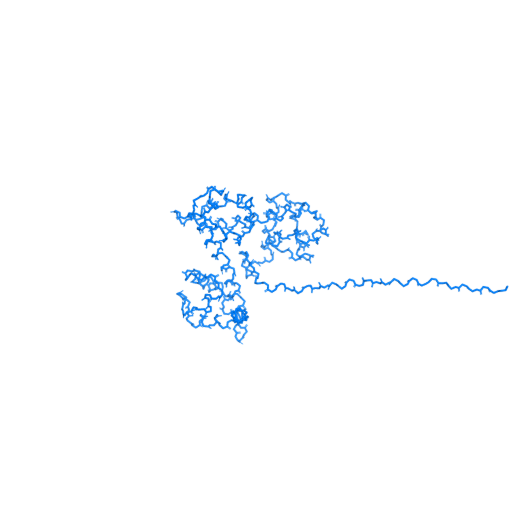.045 -10.522 1.00 93.38 210 ALA A C 1
ATOM 1646 O O . ALA A 1 210 ? 13.847 -0.288 -11.308 1.00 93.38 210 ALA A O 1
ATOM 1647 N N . SER A 1 211 ? 15.133 -2.092 -10.936 1.00 95.88 211 SER A N 1
ATOM 1648 C CA . SER A 1 211 ? 15.325 -2.437 -12.349 1.00 95.88 211 SER A CA 1
ATOM 1649 C C . SER A 1 211 ? 14.021 -2.868 -13.034 1.00 95.88 211 SER A C 1
ATOM 1651 O O . SER A 1 211 ? 13.762 -2.460 -14.164 1.00 95.88 211 SER A O 1
ATOM 1653 N N . MET A 1 212 ? 13.176 -3.652 -12.354 1.00 95.50 212 MET A N 1
ATOM 1654 C CA . MET A 1 212 ? 11.868 -4.086 -12.866 1.00 95.50 212 MET A CA 1
ATOM 1655 C C . MET A 1 212 ? 10.914 -2.900 -13.037 1.00 95.50 212 MET A C 1
ATOM 1657 O O . MET A 1 212 ? 10.348 -2.715 -14.115 1.00 95.50 212 MET A O 1
ATOM 1661 N N . LEU A 1 213 ? 10.792 -2.048 -12.014 1.00 93.25 213 LEU A N 1
ATOM 1662 C CA . LEU A 1 213 ? 9.919 -0.871 -12.062 1.00 93.25 213 LEU A CA 1
ATOM 1663 C C . LEU A 1 213 ? 10.380 0.142 -13.121 1.00 93.25 213 LEU A C 1
ATOM 1665 O O . LEU A 1 213 ? 9.550 0.666 -13.866 1.00 93.25 213 LEU A O 1
ATOM 1669 N N . ALA A 1 214 ? 11.695 0.367 -13.243 1.00 92.25 214 ALA A N 1
ATOM 1670 C CA . ALA A 1 214 ? 12.279 1.246 -14.260 1.00 92.25 214 ALA A CA 1
ATOM 1671 C C . ALA A 1 214 ? 12.113 0.709 -15.692 1.00 92.25 214 ALA A C 1
ATOM 1673 O O . ALA A 1 214 ? 12.071 1.491 -16.639 1.00 92.25 214 ALA A O 1
ATOM 1674 N N . ALA A 1 215 ? 11.996 -0.612 -15.857 1.00 93.69 215 ALA A N 1
ATOM 1675 C CA . ALA A 1 215 ? 11.665 -1.239 -17.133 1.00 93.69 215 ALA A CA 1
ATOM 1676 C C . ALA A 1 215 ? 10.167 -1.141 -17.487 1.00 93.69 215 ALA A C 1
ATOM 1678 O O . ALA A 1 215 ? 9.769 -1.638 -18.538 1.00 93.69 215 ALA A O 1
ATOM 1679 N N . GLY A 1 216 ? 9.350 -0.508 -16.637 1.00 91.50 216 GLY A N 1
ATOM 1680 C CA . GLY A 1 216 ? 7.911 -0.355 -16.849 1.00 91.50 216 GLY A CA 1
ATOM 1681 C C . GLY A 1 216 ? 7.105 -1.611 -16.527 1.00 91.50 216 GLY A C 1
ATOM 1682 O O . GLY A 1 216 ? 5.976 -1.722 -16.981 1.00 91.50 216 GLY A O 1
ATOM 1683 N N . MET A 1 217 ? 7.667 -2.564 -15.776 1.00 93.75 217 MET A N 1
ATOM 1684 C CA . MET A 1 217 ? 6.913 -3.742 -15.344 1.00 93.75 217 MET A CA 1
ATOM 1685 C C . MET A 1 217 ? 5.885 -3.346 -14.288 1.00 93.75 217 MET A C 1
ATOM 1687 O O . MET A 1 217 ? 6.216 -2.594 -13.365 1.00 93.75 217 MET A O 1
ATOM 1691 N N . ARG A 1 218 ? 4.666 -3.868 -14.425 1.00 90.12 218 ARG A N 1
ATOM 1692 C CA . ARG A 1 218 ? 3.531 -3.602 -13.531 1.00 90.12 218 ARG A CA 1
ATOM 1693 C C . ARG A 1 218 ? 2.882 -4.874 -13.001 1.00 90.12 218 ARG A C 1
ATOM 1695 O O . ARG A 1 218 ? 2.286 -4.875 -11.937 1.00 90.12 218 ARG A O 1
ATOM 1702 N N . SER A 1 219 ? 3.099 -5.997 -13.677 1.00 90.06 219 SER A N 1
ATOM 1703 C CA . SER A 1 219 ? 2.483 -7.274 -13.340 1.00 90.06 219 SER A CA 1
ATOM 1704 C C . SER A 1 219 ? 3.456 -8.450 -13.437 1.00 90.06 219 SER A C 1
ATOM 1706 O O . SER A 1 219 ? 4.522 -8.395 -14.057 1.00 90.06 219 SER A O 1
ATOM 1708 N N . LEU A 1 220 ? 3.049 -9.592 -12.880 1.00 90.31 220 LEU A N 1
ATOM 1709 C CA . LEU A 1 220 ? 3.759 -10.865 -13.047 1.00 90.31 220 LEU A CA 1
ATOM 1710 C C . LEU A 1 220 ? 3.744 -11.371 -14.503 1.00 90.31 220 LEU A C 1
ATOM 1712 O O . LEU A 1 220 ? 4.608 -12.161 -14.894 1.00 90.31 220 LEU A O 1
ATOM 1716 N N . LEU A 1 221 ? 2.808 -10.891 -15.327 1.00 89.44 221 LEU A N 1
ATOM 1717 C CA . LEU A 1 221 ? 2.759 -11.198 -16.758 1.00 89.44 221 LEU A CA 1
ATOM 1718 C C . LEU A 1 221 ? 3.859 -10.474 -17.527 1.00 89.44 221 LEU A C 1
ATOM 1720 O O . LEU A 1 221 ? 4.448 -11.073 -18.427 1.00 89.44 221 LEU A O 1
ATOM 1724 N N . ASP A 1 222 ? 4.207 -9.251 -17.130 1.00 92.12 222 ASP A N 1
ATOM 1725 C CA . ASP A 1 222 ? 5.344 -8.535 -17.717 1.00 92.12 222 ASP A CA 1
ATOM 1726 C C . ASP A 1 222 ? 6.640 -9.307 -17.476 1.00 92.12 222 ASP A C 1
ATOM 1728 O O . ASP A 1 222 ? 7.464 -9.453 -18.378 1.00 92.12 222 ASP A O 1
ATOM 1732 N N . VAL A 1 223 ? 6.784 -9.905 -16.287 1.00 91.69 223 VAL A N 1
ATOM 1733 C CA . VAL A 1 223 ? 7.911 -10.791 -15.966 1.00 91.69 223 VAL A CA 1
ATOM 1734 C C . VAL A 1 223 ? 7.898 -12.037 -16.859 1.00 91.69 223 VAL A C 1
ATOM 1736 O O . VAL A 1 223 ? 8.933 -12.389 -17.432 1.00 91.69 223 VAL A O 1
ATOM 1739 N N . LYS A 1 224 ? 6.735 -12.685 -17.037 1.00 89.94 224 LYS A N 1
ATOM 1740 C CA . LYS A 1 224 ? 6.569 -13.839 -17.945 1.00 89.94 224 LYS A CA 1
ATOM 1741 C C . LYS A 1 224 ? 6.968 -13.492 -19.385 1.00 89.94 224 LYS A C 1
ATOM 1743 O O . LYS A 1 224 ? 7.637 -14.291 -20.034 1.00 89.94 224 LYS A O 1
ATOM 1748 N N . GLY A 1 225 ? 6.558 -12.323 -19.877 1.00 89.50 225 GLY A N 1
ATOM 1749 C CA . GLY A 1 225 ? 6.797 -11.859 -21.247 1.00 89.50 225 GLY A CA 1
ATOM 1750 C C . GLY A 1 225 ? 8.182 -11.250 -21.492 1.00 89.50 225 GLY A C 1
ATOM 1751 O O . GLY A 1 225 ? 8.584 -11.080 -22.645 1.00 89.50 225 GLY A O 1
ATOM 1752 N N . ALA A 1 226 ? 8.935 -10.926 -20.438 1.00 91.06 226 ALA A N 1
ATOM 1753 C CA . ALA A 1 226 ? 10.200 -10.212 -20.557 1.00 91.06 226 ALA A CA 1
ATOM 1754 C C . ALA A 1 226 ? 11.294 -11.029 -21.257 1.00 91.06 226 ALA A C 1
ATOM 1756 O O . ALA A 1 226 ? 11.767 -12.044 -20.759 1.00 91.06 226 ALA A O 1
ATOM 1757 N N . THR A 1 227 ? 11.808 -10.545 -22.386 1.00 88.44 227 THR A N 1
ATOM 1758 C CA . THR A 1 227 ? 13.004 -11.165 -22.992 1.00 88.44 227 THR A CA 1
ATOM 1759 C C . THR A 1 227 ? 14.287 -10.758 -22.254 1.00 88.44 227 THR A C 1
ATOM 1761 O O . THR A 1 227 ? 15.235 -11.534 -22.148 1.00 88.44 227 THR A O 1
ATOM 1764 N N . SER A 1 228 ? 14.322 -9.536 -21.720 1.00 92.44 228 SER A N 1
ATOM 1765 C CA . SER A 1 228 ? 15.435 -8.989 -20.942 1.00 92.44 228 SER A CA 1
ATOM 1766 C C . SER A 1 228 ? 14.953 -7.836 -20.071 1.00 92.44 228 SER A C 1
ATOM 1768 O O . SER A 1 228 ? 14.095 -7.074 -20.510 1.00 92.44 228 SER A O 1
ATOM 1770 N N . VAL A 1 229 ? 15.564 -7.657 -18.900 1.00 94.69 229 VAL A N 1
ATOM 1771 C CA . VAL A 1 229 ? 15.324 -6.502 -18.023 1.00 94.69 229 VAL A CA 1
ATOM 1772 C C . VAL A 1 229 ? 16.654 -5.784 -17.806 1.00 94.69 229 VAL A C 1
ATOM 1774 O O . VAL A 1 229 ? 17.595 -6.417 -17.319 1.00 94.69 229 VAL A O 1
ATOM 1777 N N . PRO A 1 230 ? 16.790 -4.501 -18.192 1.00 94.31 230 PRO A N 1
ATOM 1778 C CA . PRO A 1 230 ? 18.012 -3.742 -17.942 1.00 94.31 230 PRO A CA 1
ATOM 1779 C C . PRO A 1 230 ? 18.405 -3.800 -16.462 1.00 94.31 230 PRO A C 1
ATOM 1781 O O . PRO A 1 230 ? 17.563 -3.603 -15.599 1.00 94.31 230 PRO A O 1
ATOM 1784 N N . GLY A 1 231 ? 19.674 -4.088 -16.167 1.00 91.62 231 GLY A N 1
ATOM 1785 C CA . GLY A 1 231 ? 20.168 -4.200 -14.787 1.00 91.62 231 GLY A CA 1
ATOM 1786 C C . GLY A 1 231 ? 19.995 -5.577 -14.134 1.00 91.62 231 GLY A C 1
ATOM 1787 O O . GLY A 1 231 ? 20.631 -5.829 -13.114 1.00 91.62 231 GLY A O 1
ATOM 1788 N N . ILE A 1 232 ? 19.237 -6.500 -14.741 1.00 95.12 232 ILE A N 1
ATOM 1789 C CA . ILE A 1 232 ? 19.059 -7.868 -14.231 1.00 95.12 232 ILE A CA 1
ATOM 1790 C C . ILE A 1 232 ? 19.731 -8.876 -15.175 1.00 95.12 232 ILE A C 1
ATOM 1792 O O . ILE A 1 232 ? 19.471 -8.860 -16.383 1.00 95.12 232 ILE A O 1
ATOM 1796 N N . PRO A 1 233 ? 20.576 -9.793 -14.667 1.00 95.56 233 PRO A N 1
ATOM 1797 C CA . PRO A 1 233 ? 21.150 -10.857 -15.485 1.00 95.56 233 PRO A CA 1
ATOM 1798 C C . PRO A 1 233 ? 20.069 -11.709 -16.166 1.00 95.56 233 PRO A C 1
ATOM 1800 O O . PRO A 1 233 ? 19.121 -12.155 -15.521 1.00 95.56 233 PRO A O 1
ATOM 1803 N N . SER A 1 234 ? 20.234 -12.032 -17.455 1.00 94.56 234 SER A N 1
ATOM 1804 C CA . SER A 1 234 ? 19.255 -12.843 -18.206 1.00 94.56 234 SER A CA 1
ATOM 1805 C C . SER A 1 234 ? 18.991 -14.214 -17.574 1.00 94.56 234 SER A C 1
ATOM 1807 O O . SER A 1 234 ? 17.891 -14.747 -17.692 1.00 94.56 234 SER A O 1
ATOM 1809 N N . ALA A 1 235 ? 19.984 -14.784 -16.883 1.00 93.56 235 ALA A N 1
ATOM 1810 C CA . ALA A 1 235 ? 19.815 -16.026 -16.136 1.00 93.56 235 ALA A CA 1
ATOM 1811 C C . ALA A 1 235 ? 18.804 -15.879 -14.987 1.00 93.56 235 ALA A C 1
ATOM 1813 O O . ALA A 1 235 ? 18.023 -16.797 -14.753 1.00 93.56 235 ALA A O 1
ATOM 1814 N N . ASP A 1 236 ? 18.789 -14.735 -14.301 1.00 94.75 236 ASP A N 1
ATOM 1815 C CA . ASP A 1 236 ? 17.866 -14.478 -13.196 1.00 94.75 236 ASP A CA 1
ATOM 1816 C C . ASP A 1 236 ? 16.473 -14.092 -13.705 1.00 94.75 236 ASP A C 1
ATOM 1818 O O . ASP A 1 236 ? 15.486 -14.577 -13.159 1.00 94.75 236 ASP A O 1
ATOM 1822 N N . VAL A 1 237 ? 16.370 -13.366 -14.827 1.00 94.31 237 VAL A N 1
ATOM 1823 C CA . VAL A 1 237 ? 15.084 -13.180 -15.535 1.00 94.31 237 VAL A CA 1
ATOM 1824 C C . VAL A 1 237 ? 14.473 -14.540 -15.898 1.00 94.31 237 VAL A C 1
ATOM 1826 O O . VAL A 1 237 ? 13.316 -14.810 -15.579 1.00 94.31 237 VAL A O 1
ATOM 1829 N N . ALA A 1 238 ? 15.269 -15.448 -16.473 1.00 92.94 238 ALA A N 1
ATOM 1830 C CA . ALA A 1 238 ? 14.814 -16.792 -16.826 1.00 92.94 238 ALA A CA 1
ATOM 1831 C C . ALA A 1 238 ? 14.423 -17.646 -15.604 1.00 92.94 238 ALA A C 1
ATOM 1833 O O . ALA A 1 238 ? 13.547 -18.506 -15.715 1.00 92.94 238 ALA A O 1
ATOM 1834 N N . LYS A 1 239 ? 15.055 -17.438 -14.439 1.00 93.19 239 LYS A N 1
ATOM 1835 C CA . LYS A 1 239 ? 14.640 -18.080 -13.179 1.00 93.19 239 LYS A CA 1
ATOM 1836 C C . LYS A 1 239 ? 13.283 -17.560 -12.722 1.00 93.19 239 LYS A C 1
ATOM 1838 O O . LYS A 1 239 ? 12.403 -18.372 -12.452 1.00 93.19 239 LYS A O 1
ATOM 1843 N N . LEU A 1 240 ? 13.100 -16.238 -12.685 1.00 93.19 240 LEU A N 1
ATOM 1844 C CA . LEU A 1 240 ? 11.839 -15.617 -12.276 1.00 93.19 240 LEU A CA 1
ATOM 1845 C C . LEU A 1 240 ? 10.679 -16.091 -13.151 1.00 93.19 240 LEU A C 1
ATOM 1847 O O . LEU A 1 240 ? 9.656 -16.511 -12.627 1.00 93.19 240 LEU A O 1
ATOM 1851 N N . GLN A 1 241 ? 10.868 -16.166 -14.468 1.00 91.88 241 GLN A N 1
ATOM 1852 C CA . GLN A 1 241 ? 9.862 -16.692 -15.402 1.00 91.88 241 GLN A CA 1
ATOM 1853 C C . GLN A 1 241 ? 9.419 -18.130 -15.113 1.00 91.88 241 GLN A C 1
ATOM 1855 O O . GLN A 1 241 ? 8.308 -18.526 -15.463 1.00 91.88 241 GLN A O 1
ATOM 1860 N N . ARG A 1 242 ? 10.282 -18.928 -14.482 1.00 88.56 242 ARG A N 1
ATOM 1861 C CA . ARG A 1 242 ? 9.994 -20.311 -14.080 1.00 88.56 242 ARG A CA 1
ATOM 1862 C C . ARG A 1 242 ? 9.439 -20.413 -12.663 1.00 88.56 242 ARG A C 1
ATOM 1864 O O . ARG A 1 242 ? 9.212 -21.527 -12.199 1.00 88.56 242 ARG A O 1
ATOM 1871 N N . SER A 1 243 ? 9.226 -19.287 -11.982 1.00 88.12 243 SER A N 1
ATOM 1872 C CA . SER A 1 243 ? 8.571 -19.261 -10.679 1.00 88.12 243 SER A CA 1
ATOM 1873 C C . SER A 1 243 ? 7.213 -19.965 -10.771 1.00 88.12 243 SER A C 1
ATOM 1875 O O . SER A 1 243 ? 6.420 -19.616 -11.653 1.00 88.12 243 SER A O 1
ATOM 1877 N N . PRO A 1 244 ? 6.904 -20.917 -9.869 1.00 84.44 244 PRO A N 1
ATOM 1878 C CA . PRO A 1 244 ? 5.592 -21.557 -9.817 1.00 84.44 244 PRO A CA 1
ATOM 1879 C C . PRO A 1 244 ? 4.440 -20.547 -9.761 1.00 84.44 244 PRO A C 1
ATOM 1881 O O . PRO A 1 244 ? 3.413 -20.771 -10.387 1.00 84.44 244 PRO A O 1
ATOM 1884 N N . LEU A 1 245 ? 4.650 -19.404 -9.099 1.00 81.88 245 LEU A N 1
ATOM 1885 C CA . LEU A 1 245 ? 3.675 -18.315 -8.999 1.00 81.88 245 LEU A CA 1
ATOM 1886 C C . LEU A 1 245 ? 3.322 -17.727 -10.374 1.00 81.88 245 LEU A C 1
ATOM 1888 O O . LEU A 1 245 ? 2.152 -17.570 -10.714 1.00 81.88 245 LEU A O 1
ATOM 1892 N N . ILE A 1 246 ? 4.339 -17.459 -11.198 1.00 85.31 246 ILE A N 1
ATOM 1893 C CA . ILE A 1 246 ? 4.159 -16.936 -12.560 1.00 85.31 246 ILE A CA 1
ATOM 1894 C C . ILE A 1 246 ? 3.513 -17.993 -13.465 1.00 85.31 246 ILE A C 1
ATOM 1896 O O . ILE A 1 246 ? 2.669 -17.666 -14.299 1.00 85.31 246 ILE A O 1
ATOM 1900 N N . GLN A 1 247 ? 3.872 -19.267 -13.288 1.00 83.12 247 GLN A N 1
ATOM 1901 C CA . GLN A 1 247 ? 3.301 -20.375 -14.059 1.00 83.12 247 GLN A CA 1
ATOM 1902 C C . GLN A 1 247 ? 1.831 -20.647 -13.702 1.00 83.12 247 GLN A C 1
ATOM 1904 O O . GLN A 1 247 ? 1.029 -20.937 -14.586 1.00 83.12 247 GLN A O 1
ATOM 1909 N N . GLU A 1 248 ? 1.447 -20.517 -12.432 1.00 81.19 248 GLU A N 1
ATOM 1910 C CA . GLU A 1 248 ? 0.055 -20.679 -12.007 1.00 81.19 248 GLU A CA 1
ATOM 1911 C C . GLU A 1 248 ? -0.838 -19.563 -12.569 1.00 81.19 248 GLU A C 1
ATOM 1913 O O . GLU A 1 248 ? -1.919 -19.839 -13.091 1.00 81.19 248 GLU A O 1
ATOM 1918 N N . LEU A 1 249 ? -0.368 -18.312 -12.531 1.00 76.50 249 LEU A N 1
ATOM 1919 C CA . LEU A 1 249 ? -1.084 -17.172 -13.117 1.00 76.50 249 LEU A CA 1
ATOM 1920 C C . LEU A 1 249 ? -1.227 -17.300 -14.633 1.00 76.50 249 LEU A C 1
ATOM 1922 O O . LEU A 1 249 ? -2.306 -17.078 -15.174 1.00 76.50 249 LEU A O 1
ATOM 1926 N N . ALA A 1 250 ? -0.159 -17.727 -15.305 1.00 70.00 250 ALA A N 1
ATOM 1927 C CA . ALA A 1 250 ? -0.178 -18.041 -16.725 1.00 70.00 250 ALA A CA 1
ATOM 1928 C C . ALA A 1 250 ? -1.256 -19.070 -17.086 1.00 70.00 250 ALA A C 1
ATOM 1930 O O . ALA A 1 250 ? -1.973 -18.884 -18.063 1.00 70.00 250 ALA A O 1
ATOM 1931 N N . HIS A 1 251 ? -1.367 -20.144 -16.302 1.00 68.19 251 HIS A N 1
ATOM 1932 C CA . HIS A 1 251 ? -2.313 -21.218 -16.579 1.00 68.19 251 HIS A CA 1
ATOM 1933 C C . HIS A 1 251 ? -3.770 -20.792 -16.350 1.00 68.19 251 HIS A C 1
ATOM 1935 O O . HIS A 1 251 ? -4.641 -21.169 -17.128 1.00 68.19 251 HIS A O 1
ATOM 1941 N N . LYS A 1 252 ? -4.037 -19.968 -15.326 1.00 68.12 252 LYS A N 1
ATOM 1942 C CA . LYS A 1 252 ? -5.383 -19.443 -15.032 1.00 68.12 252 LYS A CA 1
ATOM 1943 C C . LYS A 1 252 ? -5.936 -18.515 -16.119 1.00 68.12 252 LYS A C 1
ATOM 1945 O O . LYS A 1 252 ? -7.145 -18.374 -16.198 1.00 68.12 252 LYS A O 1
ATOM 1950 N N . GLN A 1 253 ? -5.083 -17.894 -16.934 1.00 58.75 253 GLN A N 1
ATOM 1951 C CA . GLN A 1 253 ? -5.510 -17.028 -18.042 1.00 58.75 253 GLN A CA 1
ATOM 1952 C C . GLN A 1 253 ? -5.727 -17.770 -19.369 1.00 58.75 253 GLN A C 1
ATOM 1954 O O . GLN A 1 253 ? -6.306 -17.211 -20.296 1.00 58.75 253 GLN A O 1
ATOM 1959 N N . GLU A 1 254 ? -5.241 -19.008 -19.482 1.00 53.91 254 GLU A N 1
ATOM 1960 C CA . GLU A 1 254 ? -5.405 -19.850 -20.677 1.00 53.91 254 GLU A CA 1
ATOM 1961 C C . GLU A 1 254 ? -6.659 -20.749 -20.607 1.00 53.91 254 GLU A C 1
ATOM 1963 O O . GLU A 1 254 ? -6.985 -21.413 -21.595 1.00 53.91 254 GLU A O 1
ATOM 1968 N N . LEU A 1 255 ? -7.349 -20.774 -19.458 1.00 45.75 255 LEU A N 1
ATOM 1969 C CA . LEU A 1 255 ? -8.579 -21.529 -19.179 1.00 45.75 255 LEU A CA 1
ATOM 1970 C C . LEU A 1 255 ? -9.809 -20.617 -19.181 1.00 45.75 255 LEU A C 1
ATOM 1972 O O . LEU A 1 255 ? -10.868 -21.098 -19.645 1.00 45.75 255 LEU A O 1
#

Sequence (255 aa):
MRTCSWVLLLASVGIAVKHVRKAKNTGVPVQGLHDPANASPDEDQMDMVRFLMAHGFETFATKEFIERLDDDLAIDSIDDLASIQEDTDHLSLGISEETAARLSIAAQKELLRRFLSTIPDRKTNKETGVYAKLVDKLYDNGFTDVDEIEDLEDTDAETLGISADDAMYLSQKAEEWEARGTFIWLLSSFQDSNGSFPFREKSLLSSMLASMLAAGMRSLLDVKGATSVPGIPSADVAKLQRSPLIQELAHKQEL